Protein AF-0000000078821828 (afdb_homodimer)

Solvent-accessible surface area (backbone atoms only — not comparable to full-atom values): 16922 Å² total; per-residue (Å²): 130,84,61,72,34,58,31,22,66,29,69,67,46,59,60,96,81,37,44,43,31,75,66,37,46,23,37,18,51,12,20,38,46,47,17,34,51,23,43,51,46,22,72,73,65,69,41,71,65,28,35,54,49,20,51,54,24,35,52,51,13,45,56,38,38,52,56,21,45,55,41,40,50,46,31,40,72,60,30,66,68,41,60,71,33,67,62,51,51,48,32,51,53,47,48,51,48,36,51,48,36,44,50,51,40,49,56,53,30,72,77,33,59,78,55,36,79,64,62,37,42,49,39,32,50,51,32,45,54,47,46,54,53,29,50,51,45,48,46,43,39,35,29,52,60,20,48,42,16,29,47,37,26,11,47,56,89,64,64,77,64,74,82,59,67,74,78,56,91,110,130,8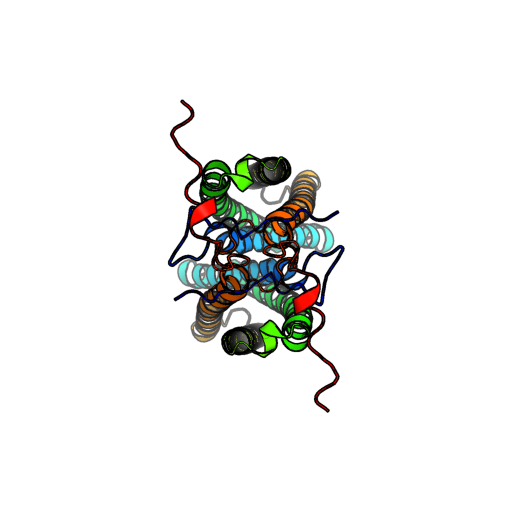3,60,72,35,58,31,22,65,28,67,69,44,58,59,95,79,38,46,45,32,75,67,36,46,24,39,18,51,13,20,38,45,46,17,34,52,24,42,51,45,22,72,74,66,70,41,70,66,27,35,54,50,19,50,52,24,33,51,52,14,44,55,37,37,52,56,21,45,55,42,41,50,47,31,40,72,59,30,67,68,42,61,70,33,67,64,50,52,49,31,51,52,46,48,51,48,35,50,48,40,44,49,51,43,49,56,53,30,73,76,35,59,76,54,35,80,64,61,37,43,48,38,32,50,52,33,45,53,48,48,52,54,29,50,49,44,50,47,43,39,35,30,51,62,21,48,44,16,30,47,37,27,11,48,56,89,63,66,77,65,75,81,57,67,75,79,55,92,109

Foldseek 3Di:
DFDDDLFAQFFQDDDVSAQVLVVLLVQLLVLLVLLLVLLVCCVVVVDLVSLVSSLVSLVRSLVSLVVSLVSLVSGCVVGPLNVVDVLSVVLNVLSVVLSVLSVVLNVVCVVPSSPCPPNSSVSSVSSNVSSVVSVVSVCCCCPRVNRNHDRPGSDDPPPPPVVCPDPPPD/DFDDDLFAQFFQDDDVSAQVLVVLLVQLLVLLVLLLVLLVCCVVVVDLVSLVSSLVSLVRSLVSLVVSLVSLVSGCVVGPLNVVDVLSVVLNVLSVVLSVLSVVLNVVCVVPSSPCPPNSSVSSVSSNVSSVVSVVSVCCCCVRVNRNHDRPGNDDPPPPPPVCPDPPPD

InterPro domains:
  IPR016923 Uncharacterised conserved protein UCP029509, membrane [PIRSF029509] (12-151)
  IPR019251 Domain of unknown function DUF2231, transmembrane [PF09990] (17-150)

Sequence (340 aa):
MDPVYPAGSGTKAAIRRHPIHPMLVSLPIGLLMGALLSDIAFAVLEDTFWAEAAFWLLAAGLASGLLAALTGVIELLGVQRARRLPMAWLHGIINLAVLGLASANVLLRMDDMLGILPLGLGLSMATGALLGVSGWLGGELTFRHGIGVSERIGGVDAPEAQQRAPAQQRMDPVYPAGSGTKAAIRRHPIHPMLVSLPIGLLMGALLSDIAFAVLEDTFWAEAAFWLLAAGLASGLLAALTGVIELLGVQRARRLPMAWLHGIINLAVLGLASANVLLRMDDMLGILPLGLGLSMATGALLGVSGWLGGELTFRHGIGVSERIGGVDAPEAQQRAPAQQR

pLDDT: mean 91.24, std 17.17, range [24.89, 98.94]

Organism: Methylobacillus flagellatus (strain ATCC 51484 / DSM 6875 / VKM B-1610 / KT) (NCBI:txid265072)

Nearest PDB structures (foldseek):
  8tn6-assembly1_C  TM=6.915E-01  e=7.361E-01  synthetic construct
  6s37-assembly1_A  TM=6.579E-01  e=3.229E+00  Pseudomonas putida KT2440
  8tn1-assembly1_B  TM=3.953E-01  e=6.349E-01  synthetic construct
  6s18-assembly1_B  TM=6.576E-01  e=5.033E+00  Pseudomonas putida KT2440
  8bsa-assembly2_B  TM=6.038E-01  e=9.552E+00  Vibrio cholerae O1 biovar El Tor str. N16961

Structure (mmCIF, N/CA/C/O backbone):
data_AF-0000000078821828-model_v1
#
loop_
_entity.id
_entity.type
_entity.pdbx_description
1 polymer 'DUF2231 domain-containing protein'
#
loop_
_atom_site.group_PDB
_atom_site.id
_atom_site.type_symbol
_atom_site.label_atom_id
_atom_site.label_alt_id
_atom_site.label_comp_id
_atom_site.label_asym_id
_atom_site.label_entity_id
_atom_site.label_seq_id
_atom_site.pdbx_PDB_ins_code
_atom_site.Cartn_x
_atom_site.Cartn_y
_atom_site.Cartn_z
_atom_site.occupancy
_atom_site.B_iso_or_equiv
_atom_site.auth_seq_id
_atom_site.auth_comp_id
_atom_site.auth_asym_id
_atom_site.auth_atom_id
_atom_site.pdbx_PDB_model_num
ATOM 1 N N . MET A 1 1 ? 12.148 15.055 20.672 1 57.22 1 MET A N 1
ATOM 2 C CA . MET A 1 1 ? 10.953 15.875 20.516 1 57.22 1 MET A CA 1
ATOM 3 C C . MET A 1 1 ? 10.5 15.922 19.062 1 57.22 1 MET A C 1
ATOM 5 O O . MET A 1 1 ? 11.328 15.836 18.156 1 57.22 1 MET A O 1
ATOM 9 N N . ASP A 1 2 ? 9.188 15.734 18.797 1 66.25 2 ASP A N 1
ATOM 10 C CA . ASP A 1 2 ? 8.695 15.82 17.438 1 66.25 2 ASP A CA 1
ATOM 11 C C . ASP A 1 2 ? 8.938 17.219 16.844 1 66.25 2 ASP A C 1
ATOM 13 O O . ASP A 1 2 ? 8.844 18.219 17.562 1 66.25 2 ASP A O 1
ATOM 17 N N . PRO A 1 3 ? 9.375 17.234 15.594 1 78.31 3 PRO A N 1
ATOM 18 C CA . PRO A 1 3 ? 9.539 18.531 14.961 1 78.31 3 PRO A CA 1
ATOM 19 C C . PRO A 1 3 ? 8.211 19.281 14.812 1 78.31 3 PRO A C 1
ATOM 21 O O . PRO A 1 3 ? 7.152 18.672 14.758 1 78.31 3 PRO A O 1
ATOM 24 N N . VAL A 1 4 ? 8.312 20.594 14.836 1 82.56 4 VAL A N 1
ATOM 25 C CA . VAL A 1 4 ? 7.148 21.453 14.648 1 82.56 4 VAL A CA 1
ATOM 26 C C . VAL A 1 4 ? 7.238 22.156 13.297 1 82.56 4 VAL A C 1
ATOM 28 O O . VAL A 1 4 ? 8.266 22.75 12.969 1 82.56 4 VAL A O 1
ATOM 31 N N . TYR A 1 5 ? 6.191 21.938 12.539 1 89 5 TYR A N 1
ATOM 32 C CA . TYR A 1 5 ? 6.082 22.656 11.273 1 89 5 TYR A CA 1
ATOM 33 C C . TYR A 1 5 ? 4.82 23.5 11.234 1 89 5 TYR A C 1
ATOM 35 O O . TYR A 1 5 ? 3.773 23.094 11.75 1 89 5 TYR A O 1
ATOM 43 N N . PRO A 1 6 ? 4.887 24.688 10.695 1 87.44 6 PRO A N 1
ATOM 44 C CA . PRO A 1 6 ? 3.717 25.562 10.664 1 87.44 6 PRO A CA 1
ATOM 45 C C . PRO A 1 6 ? 2.594 25.016 9.789 1 87.44 6 PRO A C 1
ATOM 47 O O . PRO A 1 6 ? 1.427 25.375 9.977 1 87.44 6 PRO A O 1
ATOM 50 N N . ALA A 1 7 ? 3.008 24.234 8.82 1 92.19 7 ALA A N 1
ATOM 51 C CA . ALA A 1 7 ? 2.018 23.688 7.898 1 92.19 7 ALA A CA 1
ATOM 52 C C . ALA A 1 7 ? 2.553 22.453 7.188 1 92.19 7 ALA A C 1
ATOM 54 O O . ALA A 1 7 ? 3.73 22.109 7.32 1 92.19 7 ALA A O 1
ATOM 55 N N . GLY A 1 8 ? 1.689 21.766 6.527 1 94.06 8 GLY A N 1
ATOM 56 C CA . GLY A 1 8 ? 2.15 20.719 5.629 1 94.06 8 GLY A CA 1
ATOM 57 C C . GLY A 1 8 ? 3.059 21.234 4.527 1 94.06 8 GLY A C 1
ATOM 58 O O . GLY A 1 8 ? 3.123 22.438 4.281 1 94.06 8 GLY A O 1
ATOM 59 N N . SER A 1 9 ? 3.709 20.312 3.902 1 95.5 9 SER A N 1
ATOM 60 C CA . SER A 1 9 ? 4.73 20.719 2.945 1 95.5 9 SER A CA 1
ATOM 61 C C . SER A 1 9 ? 4.145 20.891 1.548 1 95.5 9 SER A C 1
ATOM 63 O O . SER A 1 9 ? 4.785 21.453 0.664 1 95.5 9 SER A O 1
ATOM 65 N N . GLY A 1 10 ? 2.975 20.344 1.39 1 95.56 10 GLY A N 1
ATOM 66 C CA . GLY A 1 10 ? 2.48 20.234 0.026 1 95.56 10 GLY A CA 1
ATOM 67 C C . GLY A 1 10 ? 3.17 19.141 -0.768 1 95.56 10 GLY A C 1
ATOM 68 O O . GLY A 1 10 ? 3.844 18.281 -0.196 1 95.56 10 GLY A O 1
ATOM 69 N N . THR A 1 11 ? 2.898 19.047 -2.1 1 96.88 11 THR A N 1
ATOM 70 C CA . THR A 1 11 ? 3.406 18.016 -2.99 1 96.88 11 THR A CA 1
ATOM 71 C C . THR A 1 11 ? 3.811 18.609 -4.336 1 96.88 11 THR A C 1
ATOM 73 O O . THR A 1 11 ? 3.365 19.703 -4.699 1 96.88 11 THR A O 1
ATOM 76 N N . LYS A 1 12 ? 4.684 17.938 -5.066 1 97.25 12 LYS A N 1
ATOM 77 C CA . LYS A 1 12 ? 5.156 18.422 -6.363 1 97.25 12 LYS A CA 1
ATOM 78 C C . LYS A 1 12 ? 4.656 17.531 -7.496 1 97.25 12 LYS A C 1
ATOM 80 O O . LYS A 1 12 ? 4.711 17.922 -8.664 1 97.25 12 LYS A O 1
ATOM 85 N N . ALA A 1 13 ? 4.242 16.375 -7.195 1 97.19 13 ALA A N 1
ATOM 86 C CA . ALA A 1 13 ? 3.596 15.477 -8.141 1 97.19 13 ALA A CA 1
ATOM 87 C C . ALA A 1 13 ? 2.211 15.062 -7.645 1 97.19 13 ALA A C 1
ATOM 89 O O . ALA A 1 13 ? 2.092 14.25 -6.719 1 97.19 13 ALA A O 1
ATOM 90 N N . ALA A 1 14 ? 1.167 15.641 -8.297 1 96.12 14 ALA A N 1
ATOM 91 C CA . ALA A 1 14 ? -0.179 15.422 -7.773 1 96.12 14 ALA A CA 1
ATOM 92 C C . ALA A 1 14 ? -1.199 15.328 -8.906 1 96.12 14 ALA A C 1
ATOM 94 O O . ALA A 1 14 ? -0.963 15.82 -10.008 1 96.12 14 ALA A O 1
ATOM 95 N N . ILE A 1 15 ? -2.209 14.57 -8.641 1 94.69 15 ILE A N 1
ATOM 96 C CA . ILE A 1 15 ? -3.445 14.617 -9.414 1 94.69 15 ILE A CA 1
ATOM 97 C C . ILE A 1 15 ? -4.559 15.234 -8.578 1 94.69 15 ILE A C 1
ATOM 99 O O . ILE A 1 15 ? -4.938 14.688 -7.539 1 94.69 15 ILE A O 1
ATOM 103 N N . ARG A 1 16 ? -5.078 16.328 -8.93 1 90.94 16 ARG A N 1
ATOM 104 C CA . ARG A 1 16 ? -6.109 17.047 -8.195 1 90.94 16 ARG A CA 1
ATOM 105 C C . ARG A 1 16 ? -5.723 17.203 -6.727 1 90.94 16 ARG A C 1
ATOM 107 O O . ARG A 1 16 ? -6.508 16.891 -5.832 1 90.94 16 ARG A O 1
ATOM 114 N N . ARG A 1 17 ? -4.484 17.484 -6.504 1 87.31 17 ARG A N 1
ATOM 115 C CA . ARG A 1 17 ? -3.924 17.859 -5.207 1 87.31 17 ARG A CA 1
ATOM 116 C C . ARG A 1 17 ? -3.625 16.625 -4.367 1 87.31 17 ARG A C 1
ATOM 118 O O . ARG A 1 17 ? -3.229 16.734 -3.205 1 87.31 17 ARG A O 1
ATOM 125 N N . HIS A 1 18 ? -3.828 15.492 -5.004 1 92.56 18 HIS A N 1
ATOM 126 C CA . HIS A 1 18 ? -3.453 14.25 -4.336 1 92.56 18 HIS A CA 1
ATOM 127 C C . HIS A 1 18 ? -2.029 13.844 -4.695 1 92.56 18 HIS A C 1
ATOM 129 O O . HIS A 1 18 ? -1.716 13.641 -5.871 1 92.56 18 HIS A O 1
ATOM 135 N N . PRO A 1 19 ? -1.21 13.75 -3.674 1 96.56 19 PRO A N 1
ATOM 136 C CA . PRO A 1 19 ? 0.14 13.289 -4 1 96.56 19 PRO A CA 1
ATOM 137 C C . PRO A 1 19 ? 0.148 11.906 -4.648 1 96.56 19 PRO A C 1
ATOM 139 O O . PRO A 1 19 ? -0.482 10.977 -4.137 1 96.56 19 PRO A O 1
ATOM 142 N N . ILE A 1 20 ? 0.882 11.742 -5.691 1 97.69 20 ILE A N 1
ATOM 143 C CA . ILE A 1 20 ? 0.851 10.531 -6.504 1 97.69 20 ILE A CA 1
ATOM 144 C C . ILE A 1 20 ? 1.712 9.453 -5.852 1 97.69 20 ILE A C 1
ATOM 146 O O . ILE A 1 20 ? 1.359 8.273 -5.875 1 97.69 20 ILE A O 1
ATOM 150 N N . HIS A 1 21 ? 2.826 9.898 -5.258 1 98.19 21 HIS A N 1
ATOM 151 C CA . HIS A 1 21 ? 3.799 8.945 -4.73 1 98.19 21 HIS A CA 1
ATOM 152 C C . HIS A 1 21 ? 3.166 8.039 -3.682 1 98.19 21 HIS A C 1
ATOM 154 O O . HIS A 1 21 ? 3.209 6.812 -3.811 1 98.19 21 HIS A O 1
ATOM 160 N N . PRO A 1 22 ? 2.447 8.555 -2.709 1 96.06 22 PRO A N 1
ATOM 161 C CA . PRO A 1 22 ? 1.834 7.664 -1.724 1 96.06 22 PRO A CA 1
ATOM 162 C C . PRO A 1 22 ? 0.755 6.77 -2.328 1 96.06 22 PRO A C 1
ATOM 164 O O . PRO A 1 22 ? 0.53 5.656 -1.845 1 96.06 22 PRO A O 1
ATOM 167 N N . MET A 1 23 ? 0.186 7.184 -3.355 1 95.06 23 MET A N 1
ATOM 168 C CA . MET A 1 23 ? -0.828 6.375 -4.023 1 95.06 23 MET A CA 1
ATOM 169 C C . MET A 1 23 ? -0.2 5.152 -4.684 1 95.06 23 MET A C 1
ATOM 171 O O . MET A 1 23 ? -0.795 4.074 -4.695 1 95.06 23 MET A O 1
ATOM 175 N N . LEU A 1 24 ? 0.942 5.324 -5.18 1 97.94 24 LEU A N 1
ATOM 176 C CA . LEU A 1 24 ? 1.562 4.293 -6.004 1 97.94 24 LEU A CA 1
ATOM 177 C C . LEU A 1 24 ? 2.324 3.291 -5.141 1 97.94 24 LEU A C 1
ATOM 179 O O . LEU A 1 24 ? 2.514 2.139 -5.539 1 97.94 24 LEU A O 1
ATOM 183 N N . VAL A 1 25 ? 2.77 3.67 -3.959 1 98.19 25 VAL A N 1
ATOM 184 C CA . VAL A 1 25 ? 3.742 2.869 -3.223 1 98.19 25 VAL A CA 1
ATOM 185 C C . VAL A 1 25 ? 3.061 1.633 -2.641 1 98.19 25 VAL A C 1
ATOM 187 O O . VAL A 1 25 ? 3.73 0.667 -2.266 1 98.19 25 VAL A O 1
ATOM 190 N N . SER A 1 26 ? 1.753 1.616 -2.551 1 98.25 26 SER A N 1
ATOM 191 C CA . SE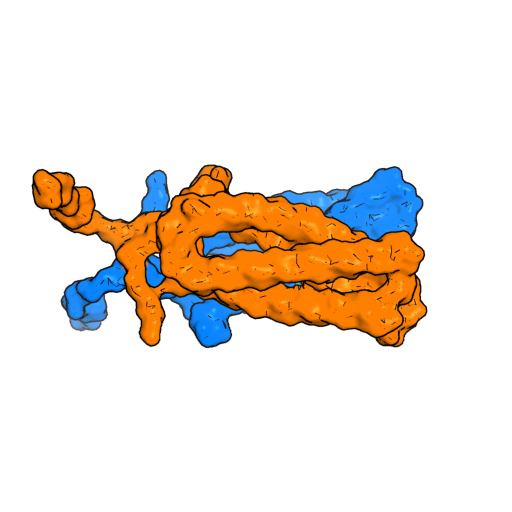R A 1 26 ? 1.04 0.466 -2.004 1 98.25 26 SER A CA 1
ATOM 192 C C . SER A 1 26 ? 1.205 -0.761 -2.895 1 98.25 26 SER A C 1
ATOM 194 O O . SER A 1 26 ? 1.259 -1.89 -2.402 1 98.25 26 SER A O 1
ATOM 196 N N . LEU A 1 27 ? 1.357 -0.541 -4.16 1 98.62 27 LEU A N 1
ATOM 197 C CA . LEU A 1 27 ? 1.435 -1.647 -5.109 1 98.62 27 LEU A CA 1
ATOM 198 C C . LEU A 1 27 ? 2.721 -2.441 -4.914 1 98.62 27 LEU A C 1
ATOM 200 O O . LEU A 1 27 ? 2.68 -3.625 -4.57 1 98.62 27 LEU A O 1
ATOM 204 N N . PRO A 1 28 ? 3.848 -1.79 -5.012 1 98.88 28 PRO A N 1
ATOM 205 C CA . PRO A 1 28 ? 5.066 -2.586 -4.836 1 98.88 28 PRO A CA 1
ATOM 206 C C . PRO A 1 28 ? 5.199 -3.154 -3.426 1 98.88 28 PRO A C 1
ATOM 208 O O . PRO A 1 28 ? 5.773 -4.23 -3.242 1 98.88 28 PRO A O 1
ATOM 211 N N . ILE A 1 29 ? 4.711 -2.484 -2.455 1 98.81 29 ILE A N 1
ATOM 212 C CA . ILE A 1 29 ? 4.812 -2.998 -1.093 1 98.81 29 ILE A CA 1
ATOM 213 C C . ILE A 1 29 ? 4.043 -4.312 -0.979 1 98.81 29 ILE A C 1
ATOM 215 O O . ILE A 1 29 ? 4.598 -5.324 -0.541 1 98.81 29 ILE A O 1
ATOM 219 N N . GLY A 1 30 ? 2.812 -4.309 -1.383 1 98.81 30 GLY A N 1
ATOM 220 C CA . GLY A 1 30 ? 2.016 -5.523 -1.308 1 98.81 30 GLY A CA 1
ATOM 221 C C . GLY A 1 30 ? 2.561 -6.648 -2.168 1 98.81 30 GLY A C 1
ATOM 222 O O . GLY A 1 30 ? 2.592 -7.805 -1.742 1 98.81 30 GLY A O 1
ATOM 223 N N . LEU A 1 31 ? 2.998 -6.332 -3.312 1 98.94 31 LEU A N 1
ATOM 224 C CA . LEU A 1 31 ? 3.424 -7.344 -4.273 1 98.94 31 LEU A CA 1
ATOM 225 C C . LEU A 1 31 ? 4.758 -7.957 -3.865 1 98.94 31 LEU A C 1
ATOM 227 O O . LEU A 1 31 ? 4.93 -9.18 -3.926 1 98.94 31 LEU A O 1
ATOM 231 N N . LEU A 1 32 ? 5.656 -7.129 -3.42 1 98.94 32 LEU A N 1
ATOM 232 C CA . LEU A 1 32 ? 6.961 -7.648 -3.025 1 98.94 32 LEU A CA 1
ATOM 233 C C . LEU A 1 32 ? 6.859 -8.43 -1.718 1 98.94 32 LEU A C 1
ATOM 235 O O . LEU A 1 32 ? 7.578 -9.414 -1.52 1 98.94 32 LEU A O 1
ATOM 239 N N . MET A 1 33 ? 5.996 -7.988 -0.858 1 98.88 33 MET A N 1
ATOM 240 C CA . MET A 1 33 ? 5.738 -8.797 0.33 1 98.88 33 MET A CA 1
ATOM 241 C C . MET A 1 33 ? 5.102 -10.125 -0.045 1 98.88 33 MET A C 1
ATOM 243 O O . MET A 1 33 ? 5.402 -11.156 0.559 1 98.88 33 MET A O 1
ATOM 247 N N . GLY A 1 34 ? 4.23 -10.094 -0.991 1 98.88 34 GLY A N 1
ATOM 248 C CA . GLY A 1 34 ? 3.678 -11.336 -1.518 1 98.88 34 GLY A CA 1
ATOM 249 C C . GLY A 1 34 ? 4.734 -12.273 -2.07 1 98.88 34 GLY A C 1
ATOM 250 O O . GLY A 1 34 ? 4.633 -13.492 -1.914 1 98.88 34 GLY A O 1
ATOM 251 N N . ALA A 1 35 ? 5.672 -11.688 -2.715 1 98.88 35 ALA A N 1
ATOM 252 C CA . ALA A 1 35 ? 6.766 -12.508 -3.242 1 98.88 35 ALA A CA 1
ATOM 253 C C . ALA A 1 35 ? 7.516 -13.211 -2.115 1 98.88 35 ALA A C 1
ATOM 255 O O . ALA A 1 35 ? 7.844 -14.391 -2.221 1 98.88 35 ALA A O 1
ATOM 256 N N . LEU A 1 36 ? 7.816 -12.477 -1.094 1 98.88 36 LEU A N 1
ATOM 257 C CA . LEU A 1 36 ? 8.484 -13.07 0.058 1 98.88 36 LEU A CA 1
ATOM 258 C C . LEU A 1 36 ? 7.66 -14.219 0.633 1 98.88 36 LEU A C 1
ATOM 260 O O . LEU A 1 36 ? 8.188 -15.305 0.897 1 98.88 36 LEU A O 1
ATOM 264 N N . LEU A 1 37 ? 6.395 -14.016 0.781 1 98.81 37 LEU A N 1
ATOM 265 C CA . LEU A 1 37 ? 5.52 -15.047 1.319 1 98.81 37 LEU A CA 1
ATOM 266 C C . LEU A 1 37 ? 5.469 -16.25 0.386 1 98.81 37 LEU A C 1
ATOM 268 O O . LEU A 1 37 ? 5.418 -17.406 0.844 1 98.81 37 LEU A O 1
ATOM 272 N N . SER A 1 38 ? 5.477 -16.016 -0.851 1 98.81 38 SER A N 1
ATOM 273 C CA . SER A 1 38 ? 5.492 -17.094 -1.83 1 98.81 38 SER A CA 1
ATOM 274 C C . SER A 1 38 ? 6.785 -17.906 -1.743 1 98.81 38 SER A C 1
ATOM 276 O O . SER A 1 38 ? 6.766 -19.125 -1.869 1 98.81 38 SER A O 1
ATOM 278 N N . ASP A 1 39 ? 7.844 -17.203 -1.58 1 98.81 39 ASP A N 1
ATOM 279 C CA . ASP A 1 39 ? 9.117 -17.906 -1.413 1 98.81 39 ASP A CA 1
ATOM 280 C C . ASP A 1 39 ? 9.086 -18.797 -0.174 1 98.81 39 ASP A C 1
ATOM 282 O O . ASP A 1 39 ? 9.602 -19.922 -0.201 1 98.81 39 ASP A O 1
ATOM 286 N N . ILE A 1 40 ? 8.578 -18.312 0.859 1 98.75 40 ILE A N 1
ATOM 287 C CA . ILE A 1 40 ? 8.461 -19.094 2.084 1 98.75 40 ILE A CA 1
ATOM 288 C C . ILE A 1 40 ? 7.566 -20.297 1.834 1 98.75 40 ILE A C 1
ATOM 290 O O . ILE A 1 40 ? 7.891 -21.422 2.252 1 98.75 40 ILE A O 1
ATOM 294 N N . ALA A 1 41 ? 6.473 -20.078 1.168 1 98.69 41 ALA A N 1
ATOM 295 C CA . ALA A 1 41 ? 5.578 -21.188 0.822 1 98.69 41 ALA A CA 1
ATOM 296 C C . ALA A 1 41 ? 6.305 -22.234 -0.007 1 98.69 41 ALA A C 1
ATOM 298 O O . ALA A 1 41 ? 6.129 -23.438 0.212 1 98.69 41 ALA A O 1
ATOM 299 N N . PHE A 1 42 ? 7.047 -21.75 -0.954 1 98.44 42 PHE A N 1
ATOM 300 C CA . PHE A 1 42 ? 7.832 -22.688 -1.744 1 98.44 42 PHE A CA 1
ATOM 301 C C . PHE A 1 42 ? 8.766 -23.5 -0.852 1 98.44 42 PHE A C 1
ATOM 303 O O . PHE A 1 42 ? 8.859 -24.719 -0.988 1 98.44 42 PHE A O 1
ATOM 310 N N . ALA A 1 43 ? 9.438 -22.859 0.04 1 97.94 43 ALA A N 1
ATOM 311 C CA . ALA A 1 43 ? 10.422 -23.5 0.914 1 97.94 43 ALA A CA 1
ATOM 312 C C . ALA A 1 43 ? 9.75 -24.547 1.815 1 97.94 43 ALA A C 1
ATOM 314 O O . ALA A 1 43 ? 10.344 -25.578 2.121 1 97.94 43 ALA A O 1
ATOM 315 N N . VAL A 1 44 ? 8.57 -24.266 2.221 1 98.06 44 VAL A N 1
ATOM 316 C CA . VAL A 1 44 ? 7.895 -25.109 3.193 1 98.06 44 VAL A CA 1
ATOM 317 C C . VAL A 1 44 ? 7.113 -26.203 2.469 1 98.06 44 VAL A C 1
ATOM 319 O O . VAL A 1 44 ? 7.148 -27.375 2.873 1 98.06 44 VAL A O 1
ATOM 322 N N . LEU A 1 45 ? 6.473 -25.891 1.346 1 97.69 45 LEU A N 1
ATOM 323 C CA . LEU A 1 45 ? 5.535 -26.797 0.697 1 97.69 45 LEU A CA 1
ATOM 324 C C . LEU A 1 45 ? 6.188 -27.5 -0.488 1 97.69 45 LEU A C 1
ATOM 326 O O . LEU A 1 45 ? 5.66 -28.484 -0.996 1 97.69 45 LEU A O 1
ATOM 330 N N . GLU A 1 46 ? 7.227 -26.984 -0.971 1 96.31 46 GLU A N 1
ATOM 331 C CA . GLU A 1 46 ? 7.969 -27.547 -2.096 1 96.31 46 GLU A CA 1
ATOM 332 C C . GLU A 1 46 ? 7.078 -27.703 -3.326 1 96.31 46 GLU A C 1
ATOM 334 O O . GLU A 1 46 ? 7.156 -28.703 -4.035 1 96.31 46 GLU A O 1
ATOM 339 N N . ASP A 1 47 ? 6.191 -26.812 -3.508 1 97.25 47 ASP A N 1
ATOM 340 C CA . ASP A 1 47 ? 5.301 -26.719 -4.66 1 97.25 47 ASP A CA 1
ATOM 341 C C . ASP A 1 47 ? 5.781 -25.641 -5.637 1 97.25 47 ASP A C 1
ATOM 343 O O . ASP A 1 47 ? 5.883 -24.469 -5.273 1 97.25 47 ASP A O 1
ATOM 347 N N . THR A 1 48 ? 6.02 -26.078 -6.93 1 97 48 THR A N 1
ATOM 348 C CA . THR A 1 48 ? 6.633 -25.203 -7.922 1 97 48 THR A CA 1
ATOM 349 C C . THR A 1 48 ? 5.691 -24.047 -8.281 1 97 48 THR A C 1
ATOM 351 O O . THR A 1 48 ? 6.121 -23.047 -8.852 1 97 48 THR A O 1
ATOM 354 N N . PHE A 1 49 ? 4.441 -24.156 -7.961 1 98 49 PHE A N 1
ATOM 355 C CA . PHE A 1 49 ? 3.496 -23.062 -8.148 1 98 49 PHE A CA 1
ATOM 356 C C . PHE A 1 49 ? 4.004 -21.797 -7.473 1 98 49 PHE A C 1
ATOM 358 O O . PHE A 1 49 ? 3.949 -20.703 -8.062 1 98 49 PHE A O 1
ATOM 365 N N . TRP A 1 50 ? 4.508 -22.016 -6.316 1 98.62 50 TRP A N 1
ATOM 366 C CA . TRP A 1 50 ? 4.891 -20.875 -5.508 1 98.62 50 TRP A CA 1
ATOM 367 C C . TRP A 1 50 ? 6.148 -20.203 -6.066 1 98.62 50 TRP A C 1
ATOM 369 O O . TRP A 1 50 ? 6.348 -19 -5.898 1 98.62 50 TRP A O 1
ATOM 379 N N . ALA A 1 51 ? 6.965 -20.953 -6.742 1 98.19 51 ALA A N 1
ATOM 380 C CA . ALA A 1 51 ? 8.125 -20.375 -7.41 1 98.19 51 ALA A CA 1
ATOM 381 C C . ALA A 1 51 ? 7.703 -19.453 -8.547 1 98.19 51 ALA A C 1
ATOM 383 O O . ALA A 1 51 ? 8.211 -18.328 -8.672 1 98.19 51 ALA A O 1
ATOM 384 N N . GLU A 1 52 ? 6.805 -19.922 -9.289 1 98.25 52 GLU A N 1
ATOM 385 C CA . GLU A 1 52 ? 6.312 -19.109 -10.391 1 98.25 52 GLU A CA 1
ATOM 386 C C . GLU A 1 52 ? 5.555 -17.891 -9.883 1 98.25 52 GLU A C 1
ATOM 388 O O . GLU A 1 52 ? 5.715 -16.781 -10.414 1 98.25 52 GLU A O 1
ATOM 393 N N . ALA A 1 53 ? 4.746 -18.078 -8.859 1 98.69 53 ALA A N 1
ATOM 394 C CA . ALA A 1 53 ? 4.027 -16.969 -8.25 1 98.69 53 ALA A CA 1
ATOM 395 C C . ALA A 1 53 ? 4.996 -15.883 -7.777 1 98.69 53 ALA A C 1
ATOM 397 O O . ALA A 1 53 ? 4.789 -14.695 -8.047 1 98.69 53 ALA A O 1
ATOM 398 N N . ALA A 1 54 ? 6.043 -16.344 -7.164 1 98.81 54 ALA A N 1
ATOM 399 C CA . ALA A 1 54 ? 7.031 -15.398 -6.656 1 98.81 54 ALA A CA 1
ATOM 400 C C . ALA A 1 54 ? 7.68 -14.617 -7.793 1 98.81 54 ALA A C 1
ATOM 402 O O . ALA A 1 54 ? 7.914 -13.414 -7.676 1 98.81 54 ALA A O 1
ATOM 403 N N . PHE A 1 55 ? 7.949 -15.289 -8.875 1 98.62 55 PHE A N 1
ATOM 404 C CA . PHE A 1 55 ? 8.586 -14.641 -10.016 1 98.62 55 PHE A CA 1
ATOM 405 C C . PHE A 1 55 ? 7.727 -13.484 -10.531 1 98.62 55 PHE A C 1
ATOM 407 O O . PHE A 1 55 ? 8.211 -12.367 -10.695 1 98.62 55 PHE A O 1
ATOM 414 N N . TRP A 1 56 ? 6.469 -13.711 -10.703 1 98.75 56 TRP A N 1
ATOM 415 C CA . TRP A 1 56 ? 5.586 -12.703 -11.273 1 98.75 56 TRP A CA 1
ATOM 416 C C . TRP A 1 56 ? 5.301 -11.594 -10.258 1 98.75 56 TRP A C 1
ATOM 418 O O . TRP A 1 56 ? 5.137 -10.43 -10.633 1 98.75 56 TRP A O 1
ATOM 428 N N . LEU A 1 57 ? 5.227 -11.945 -8.992 1 98.94 57 LEU A N 1
ATOM 429 C CA . LEU A 1 57 ? 5.07 -10.938 -7.953 1 98.94 57 LEU A CA 1
ATOM 430 C C . LEU A 1 57 ? 6.289 -10.023 -7.891 1 98.94 57 LEU A C 1
ATOM 432 O O . LEU A 1 57 ? 6.152 -8.805 -7.734 1 98.94 57 LEU A O 1
ATOM 436 N N . LEU A 1 58 ? 7.445 -10.625 -8.031 1 98.88 58 LEU A N 1
ATOM 437 C CA . LEU A 1 58 ? 8.672 -9.836 -8.078 1 98.88 58 LEU A CA 1
ATOM 438 C C . LEU A 1 58 ? 8.664 -8.906 -9.289 1 98.88 58 LEU A C 1
ATOM 440 O O . LEU A 1 58 ? 8.977 -7.715 -9.164 1 98.88 58 LEU A O 1
ATOM 444 N N . ALA A 1 59 ? 8.336 -9.445 -10.406 1 98.81 59 ALA A N 1
ATOM 445 C CA . ALA A 1 59 ? 8.328 -8.648 -11.633 1 98.81 59 ALA A CA 1
ATOM 446 C C . ALA A 1 59 ? 7.336 -7.496 -11.539 1 98.81 59 ALA A C 1
ATOM 448 O O . ALA A 1 59 ? 7.664 -6.355 -11.867 1 98.81 59 ALA A O 1
ATOM 449 N N . ALA A 1 60 ? 6.152 -7.758 -11.078 1 98.88 60 ALA A N 1
ATOM 450 C CA . ALA A 1 60 ? 5.129 -6.727 -10.938 1 98.88 60 ALA A CA 1
ATOM 451 C C . ALA A 1 60 ? 5.508 -5.723 -9.852 1 98.88 60 ALA A C 1
ATOM 453 O O . ALA A 1 60 ? 5.254 -4.523 -9.992 1 98.88 60 ALA A O 1
ATOM 454 N N . GLY A 1 61 ? 6.051 -6.254 -8.75 1 98.94 61 GLY A N 1
ATOM 455 C CA . GLY A 1 61 ? 6.551 -5.375 -7.703 1 98.94 61 GLY A CA 1
ATOM 456 C C . GLY A 1 61 ? 7.648 -4.445 -8.18 1 98.94 61 GLY A C 1
ATOM 457 O O . GLY A 1 61 ? 7.66 -3.26 -7.84 1 98.94 61 GLY A O 1
ATOM 458 N N . LEU A 1 62 ? 8.531 -4.969 -8.961 1 98.94 62 LEU A N 1
ATOM 459 C CA . LEU A 1 62 ? 9.609 -4.164 -9.523 1 98.94 62 LEU A CA 1
ATOM 460 C C . LEU A 1 62 ? 9.055 -3.104 -10.469 1 98.94 62 LEU A C 1
ATOM 462 O O . LEU A 1 62 ? 9.43 -1.932 -10.383 1 98.94 62 LEU A O 1
ATOM 466 N N . ALA A 1 63 ? 8.172 -3.475 -11.344 1 98.88 63 ALA A N 1
ATOM 467 C CA . ALA A 1 63 ? 7.582 -2.533 -12.289 1 98.88 63 ALA A CA 1
ATOM 468 C C . ALA A 1 63 ? 6.848 -1.407 -11.57 1 98.88 63 ALA A C 1
ATOM 470 O O . ALA A 1 63 ? 7.059 -0.229 -11.867 1 98.88 63 ALA A O 1
ATOM 471 N N . SER A 1 64 ? 6.02 -1.718 -10.641 1 98.88 64 SER A N 1
ATOM 472 C CA . SER A 1 64 ? 5.27 -0.708 -9.906 1 98.88 64 SER A CA 1
ATOM 473 C C . SER A 1 64 ? 6.184 0.107 -8.992 1 98.88 64 SER A C 1
ATOM 475 O O . SER A 1 64 ? 5.945 1.294 -8.766 1 98.88 64 SER A O 1
ATOM 477 N N . GLY A 1 65 ? 7.203 -0.544 -8.469 1 98.88 65 GLY A N 1
ATOM 478 C CA . GLY A 1 65 ? 8.195 0.171 -7.68 1 98.88 65 GLY A CA 1
ATOM 479 C C . GLY A 1 65 ? 8.945 1.225 -8.469 1 98.88 65 GLY A C 1
ATOM 480 O O . GLY A 1 65 ? 9.234 2.307 -7.957 1 98.88 65 GLY A O 1
ATOM 481 N N . LEU A 1 66 ? 9.273 0.903 -9.672 1 98.94 66 LEU A N 1
ATOM 482 C CA . LEU A 1 66 ? 9.938 1.866 -10.547 1 98.94 66 LEU A CA 1
ATOM 483 C C . LEU A 1 66 ? 9.047 3.072 -10.805 1 98.94 66 LEU A C 1
ATOM 485 O O . LEU A 1 66 ? 9.523 4.211 -10.828 1 98.94 66 LEU A O 1
ATOM 489 N N . LEU A 1 67 ? 7.77 2.826 -11 1 98.75 67 LEU A N 1
ATOM 490 C CA . LEU A 1 67 ? 6.824 3.926 -11.172 1 98.75 67 LEU A CA 1
ATOM 491 C C . LEU A 1 67 ? 6.75 4.781 -9.914 1 98.75 67 LEU A C 1
ATOM 493 O O . LEU A 1 67 ? 6.734 6.012 -9.992 1 98.75 67 LEU A O 1
ATOM 497 N N . ALA A 1 68 ? 6.691 4.152 -8.758 1 98.69 68 ALA A N 1
ATOM 498 C CA . ALA A 1 68 ? 6.684 4.879 -7.492 1 98.69 68 ALA A CA 1
ATOM 499 C C . ALA A 1 68 ? 7.973 5.676 -7.312 1 98.69 68 ALA A C 1
ATOM 501 O O . ALA A 1 68 ? 7.945 6.805 -6.812 1 98.69 68 ALA A O 1
ATOM 502 N N . ALA A 1 69 ? 9.07 5.098 -7.758 1 98.81 69 ALA A N 1
ATOM 503 C CA . ALA A 1 69 ? 10.375 5.754 -7.625 1 98.81 69 ALA A CA 1
ATOM 504 C C . ALA A 1 69 ? 10.414 7.047 -8.438 1 98.81 69 ALA A C 1
ATOM 506 O O . ALA A 1 69 ? 10.977 8.055 -7.988 1 98.81 69 ALA A O 1
ATOM 507 N N . LEU A 1 70 ? 9.875 7.031 -9.609 1 98.69 70 LEU A N 1
ATOM 508 C CA . LEU A 1 70 ? 9.852 8.227 -10.445 1 98.69 70 LEU A CA 1
ATOM 509 C C . LEU A 1 70 ? 9.148 9.375 -9.734 1 98.69 70 LEU A C 1
ATOM 511 O O . LEU A 1 70 ? 9.688 10.484 -9.656 1 98.69 70 LEU A O 1
ATOM 515 N N . THR A 1 71 ? 7.996 9.102 -9.203 1 98.56 71 THR A N 1
ATOM 516 C CA . THR A 1 71 ? 7.254 10.148 -8.508 1 98.56 71 THR A CA 1
ATOM 517 C C . THR A 1 71 ? 7.918 10.492 -7.18 1 98.56 71 THR A C 1
ATOM 519 O O . THR A 1 71 ? 7.867 11.641 -6.73 1 98.56 71 THR A O 1
ATOM 522 N N . GLY A 1 72 ? 8.539 9.523 -6.551 1 98.62 72 GLY A N 1
ATOM 523 C CA . GLY A 1 72 ? 9.289 9.773 -5.328 1 98.62 72 GLY A CA 1
ATOM 524 C C . GLY A 1 72 ? 10.461 10.711 -5.531 1 98.62 72 GLY A C 1
ATOM 525 O O . GLY A 1 72 ? 10.727 11.578 -4.695 1 98.62 72 GLY A O 1
ATOM 526 N N . VAL A 1 73 ? 11.156 10.547 -6.633 1 98.75 73 VAL A N 1
ATOM 527 C CA . VAL A 1 73 ? 12.289 11.406 -6.957 1 98.75 73 VAL A CA 1
ATOM 528 C C . VAL A 1 73 ? 11.797 12.836 -7.199 1 98.75 73 VAL A C 1
ATOM 530 O O . VAL A 1 73 ? 12.43 13.797 -6.762 1 98.75 73 VAL A O 1
ATOM 533 N N . ILE A 1 74 ? 10.703 12.992 -7.867 1 98.62 74 ILE A N 1
ATOM 534 C CA . ILE A 1 74 ? 10.117 14.305 -8.094 1 98.62 74 ILE A CA 1
ATOM 535 C C . ILE A 1 74 ? 9.797 14.961 -6.75 1 98.62 74 ILE A C 1
ATOM 537 O O . ILE A 1 74 ? 10.094 16.141 -6.547 1 98.62 74 ILE A O 1
ATOM 541 N N . GLU A 1 75 ? 9.258 14.195 -5.863 1 98.56 75 GLU A N 1
ATOM 542 C CA . GLU A 1 75 ? 8.93 14.719 -4.543 1 98.56 75 GLU A CA 1
ATOM 543 C C . GLU A 1 75 ? 10.188 15.07 -3.756 1 98.56 75 GLU A C 1
ATOM 545 O O . GLU A 1 75 ? 10.266 16.141 -3.143 1 98.56 75 GLU A O 1
ATOM 550 N N . LEU A 1 76 ? 11.148 14.203 -3.76 1 98.62 76 LEU A N 1
ATOM 551 C CA . LEU A 1 76 ? 12.383 14.391 -3 1 98.62 76 LEU A CA 1
ATOM 552 C C . LEU A 1 76 ? 13.125 15.633 -3.469 1 98.62 76 LEU A C 1
ATOM 554 O O . LEU A 1 76 ? 13.594 16.422 -2.648 1 98.62 76 LEU A O 1
ATOM 558 N N . LEU A 1 77 ? 13.141 15.844 -4.723 1 98.38 77 LEU A N 1
ATOM 559 C CA . LEU A 1 77 ? 13.906 16.953 -5.273 1 98.38 77 LEU A CA 1
ATOM 560 C C . LEU A 1 77 ? 13.07 18.234 -5.32 1 98.38 77 LEU A C 1
ATOM 562 O O . LEU A 1 77 ? 13.609 19.344 -5.27 1 98.38 77 LEU A O 1
ATOM 566 N N . GLY A 1 78 ? 11.797 18.078 -5.418 1 98.06 78 GLY A N 1
ATOM 567 C CA . GLY A 1 78 ? 10.93 19.219 -5.629 1 98.06 78 GLY A CA 1
ATOM 568 C C . GLY A 1 78 ? 10.422 19.828 -4.336 1 98.06 78 GLY A C 1
ATOM 569 O O . GLY A 1 78 ? 10.125 21.031 -4.281 1 98.06 78 GLY A O 1
ATOM 570 N N . VAL A 1 79 ? 10.227 19 -3.354 1 97.81 79 VAL A N 1
ATOM 571 C CA . VAL A 1 79 ? 9.727 19.484 -2.068 1 97.81 79 VAL A CA 1
ATOM 572 C C . VAL A 1 79 ? 10.898 19.922 -1.193 1 97.81 79 VAL A C 1
ATOM 574 O O . VAL A 1 79 ? 11.742 19.109 -0.809 1 97.81 79 VAL A O 1
ATOM 577 N N . GLN A 1 80 ? 10.938 21.219 -0.84 1 97.69 80 GLN A N 1
ATOM 578 C CA . GLN A 1 80 ? 12.062 21.812 -0.123 1 97.69 80 GLN A CA 1
ATOM 579 C C . GLN A 1 80 ? 12.289 21.109 1.214 1 97.69 80 GLN A C 1
ATOM 581 O O . GLN A 1 80 ? 13.422 20.781 1.569 1 97.69 80 GLN A O 1
ATOM 586 N N . ARG A 1 81 ? 11.25 20.891 1.954 1 97.19 81 ARG A N 1
ATOM 587 C CA . ARG A 1 81 ? 11.375 20.234 3.252 1 97.19 81 ARG A CA 1
ATOM 588 C C . ARG A 1 81 ? 11.961 18.828 3.104 1 97.19 81 ARG A C 1
ATOM 590 O O . ARG A 1 81 ? 12.797 18.422 3.902 1 97.19 81 ARG A O 1
ATOM 597 N N . ALA A 1 82 ? 11.562 18.109 2.143 1 98.12 82 ALA A N 1
ATOM 598 C CA . ALA A 1 82 ? 12.094 16.766 1.905 1 98.12 82 ALA A CA 1
ATOM 599 C C . ALA A 1 82 ? 13.594 16.812 1.615 1 98.12 82 ALA A C 1
ATOM 601 O O . ALA A 1 82 ? 14.359 16 2.15 1 98.12 82 ALA A O 1
ATOM 602 N N . ARG A 1 83 ? 13.977 17.75 0.835 1 97.94 83 ARG A N 1
ATOM 603 C CA . ARG A 1 83 ? 15.383 17.875 0.473 1 97.94 83 ARG A CA 1
ATOM 604 C C . ARG A 1 83 ? 16.25 18.125 1.705 1 97.94 83 ARG A C 1
ATOM 606 O O . ARG A 1 83 ? 17.422 17.75 1.741 1 97.94 83 ARG A O 1
ATOM 613 N N . ARG A 1 84 ? 15.633 18.75 2.633 1 97.44 84 ARG A N 1
ATOM 614 C CA . ARG A 1 84 ? 16.391 19.188 3.793 1 97.44 84 ARG A CA 1
ATOM 615 C C . ARG A 1 84 ? 16.406 18.125 4.883 1 97.44 84 ARG A C 1
ATOM 617 O O . ARG A 1 84 ? 17.156 18.219 5.852 1 97.44 84 ARG A O 1
ATOM 624 N N . LEU A 1 85 ? 15.609 17.109 4.754 1 97.88 85 LEU A N 1
ATOM 625 C CA . LEU A 1 85 ? 15.516 16.047 5.754 1 97.88 85 LEU A CA 1
ATOM 626 C C . LEU A 1 85 ? 16.422 14.867 5.387 1 97.88 85 LEU A C 1
ATOM 628 O O . LEU A 1 85 ? 16.172 14.188 4.387 1 97.88 85 LEU A O 1
ATOM 632 N N . PRO A 1 86 ? 17.438 14.609 6.184 1 98.12 86 PRO A N 1
ATOM 633 C CA . PRO A 1 86 ? 18.266 13.445 5.906 1 98.12 86 PRO A CA 1
ATOM 634 C C . PRO A 1 86 ? 17.469 12.148 5.816 1 98.12 86 PRO A C 1
ATOM 636 O O . PRO A 1 86 ? 17.812 11.258 5.039 1 98.12 86 PRO A O 1
ATOM 639 N N . MET A 1 87 ? 16.484 12.031 6.605 1 97.62 87 MET A N 1
ATOM 640 C CA . MET A 1 87 ? 15.672 10.812 6.609 1 97.62 87 MET A CA 1
ATOM 641 C C . MET A 1 87 ? 14.984 10.602 5.266 1 97.62 87 MET A C 1
ATOM 643 O O . MET A 1 87 ? 14.742 9.469 4.859 1 97.62 87 MET A O 1
ATOM 647 N N . ALA A 1 88 ? 14.602 11.688 4.598 1 98.69 88 ALA A N 1
ATOM 648 C CA . ALA A 1 88 ? 14.016 11.555 3.266 1 98.69 88 ALA A CA 1
ATOM 649 C C . ALA A 1 88 ? 15.016 10.93 2.293 1 98.69 88 ALA A C 1
ATOM 651 O O . ALA A 1 88 ? 14.648 10.07 1.486 1 98.69 88 ALA A O 1
ATOM 652 N N . TRP A 1 89 ? 16.25 11.305 2.371 1 98.81 89 TRP A N 1
ATOM 653 C CA . TRP A 1 89 ? 17.297 10.734 1.535 1 98.81 89 TRP A CA 1
ATOM 654 C C . TRP A 1 89 ? 17.547 9.273 1.892 1 98.81 89 TRP A C 1
ATOM 656 O O . TRP A 1 89 ? 17.734 8.438 1.006 1 98.81 89 TRP A O 1
ATOM 666 N N . LEU A 1 90 ? 17.578 9.008 3.146 1 98.88 90 LEU A N 1
ATOM 667 C CA . LEU A 1 90 ? 17.75 7.629 3.586 1 98.88 90 LEU A CA 1
ATOM 668 C C . LEU A 1 90 ? 16.625 6.746 3.062 1 98.88 90 LEU A C 1
ATOM 670 O O . LEU A 1 90 ? 16.875 5.637 2.586 1 98.88 90 LEU A O 1
ATOM 674 N N . HIS A 1 91 ? 15.367 7.211 3.213 1 98.88 91 HIS A N 1
ATOM 675 C CA . HIS A 1 91 ? 14.219 6.516 2.639 1 98.88 91 HIS A CA 1
ATOM 676 C C . HIS A 1 91 ? 14.438 6.219 1.16 1 98.88 91 HIS A C 1
ATOM 678 O O . HIS A 1 91 ? 14.234 5.086 0.713 1 98.88 91 HIS A O 1
ATOM 684 N N . GLY A 1 92 ? 14.922 7.191 0.396 1 98.81 92 GLY A N 1
ATOM 685 C CA . GLY A 1 92 ? 15.18 7.008 -1.023 1 98.81 92 GLY A CA 1
ATOM 686 C C . GLY A 1 92 ? 16.25 5.98 -1.306 1 98.81 92 GLY A C 1
ATOM 687 O O . GLY A 1 92 ? 16.094 5.117 -2.172 1 98.81 92 GLY A O 1
ATOM 688 N N . ILE A 1 93 ? 17.344 6.027 -0.606 1 98.81 93 ILE A N 1
ATOM 689 C CA . ILE A 1 93 ? 18.484 5.145 -0.812 1 98.81 93 ILE A CA 1
ATOM 690 C C . ILE A 1 93 ? 18.078 3.705 -0.491 1 98.81 93 ILE A C 1
ATOM 692 O O . ILE A 1 93 ? 18.422 2.779 -1.228 1 98.81 93 ILE A O 1
ATOM 696 N N . ILE A 1 94 ? 17.375 3.557 0.591 1 98.94 94 ILE A N 1
ATOM 697 C CA . ILE A 1 94 ? 16.922 2.217 0.961 1 98.94 94 ILE A CA 1
ATOM 698 C C . ILE A 1 94 ? 16.016 1.653 -0.13 1 98.94 94 ILE A C 1
ATOM 700 O O . ILE A 1 94 ? 16.125 0.476 -0.483 1 98.94 94 ILE A O 1
ATOM 704 N N . ASN A 1 95 ? 15.164 2.512 -0.667 1 98.94 95 ASN A N 1
ATOM 705 C CA . ASN A 1 95 ? 14.266 2.004 -1.699 1 98.94 95 ASN A CA 1
ATOM 706 C C . ASN A 1 95 ? 15.008 1.731 -3.004 1 98.94 95 ASN A C 1
ATOM 708 O O . ASN A 1 95 ? 14.648 0.817 -3.748 1 98.94 95 ASN A O 1
ATOM 712 N N . LEU A 1 96 ? 16.094 2.432 -3.271 1 98.88 96 LEU A N 1
ATOM 713 C CA . LEU A 1 96 ? 16.938 2.076 -4.398 1 98.88 96 LEU A CA 1
ATOM 714 C C . LEU A 1 96 ? 17.562 0.693 -4.203 1 98.88 96 LEU A C 1
ATOM 716 O O . LEU A 1 96 ? 17.609 -0.104 -5.141 1 98.88 96 LEU A O 1
ATOM 720 N N . ALA A 1 97 ? 17.953 0.415 -3.008 1 98.94 97 ALA A N 1
ATOM 721 C CA . ALA A 1 97 ? 18.469 -0.915 -2.688 1 98.94 97 ALA A CA 1
ATOM 722 C C . ALA A 1 97 ? 17.391 -1.977 -2.861 1 98.94 97 ALA A C 1
ATOM 724 O O . ALA A 1 97 ? 17.656 -3.062 -3.381 1 98.94 97 ALA A O 1
ATOM 725 N N . VAL A 1 98 ? 16.172 -1.664 -2.4 1 98.94 98 VAL A N 1
ATOM 726 C CA . VAL A 1 98 ? 15.039 -2.578 -2.547 1 98.94 98 VAL A CA 1
ATOM 727 C C . VAL A 1 98 ? 14.836 -2.908 -4.023 1 98.94 98 VAL A C 1
ATOM 729 O O . VAL A 1 98 ? 14.711 -4.078 -4.395 1 98.94 98 VAL A O 1
ATOM 732 N N . LEU A 1 99 ? 14.844 -1.883 -4.867 1 98.94 99 LEU A N 1
ATOM 733 C CA . LEU A 1 99 ? 14.672 -2.092 -6.301 1 98.94 99 LEU A CA 1
ATOM 734 C C . LEU A 1 99 ? 15.828 -2.9 -6.879 1 98.94 99 LEU A C 1
ATOM 736 O O . LEU A 1 99 ? 15.617 -3.756 -7.742 1 98.94 99 LEU A O 1
ATOM 740 N N . GLY A 1 100 ? 17.016 -2.633 -6.43 1 98.94 100 GLY A N 1
ATOM 741 C CA . GLY A 1 100 ? 18.172 -3.412 -6.852 1 98.94 100 GLY A CA 1
ATOM 742 C C . GLY A 1 100 ? 18.062 -4.879 -6.469 1 98.94 100 GLY A C 1
ATOM 743 O O . GLY A 1 100 ? 18.344 -5.758 -7.289 1 98.94 100 GLY A O 1
ATOM 744 N N . LEU A 1 101 ? 17.688 -5.141 -5.25 1 98.94 101 LEU A N 1
ATOM 745 C CA . LEU A 1 101 ? 17.547 -6.512 -4.773 1 98.94 101 LEU A CA 1
ATOM 746 C C . LEU A 1 101 ? 16.453 -7.246 -5.551 1 98.94 101 LEU A C 1
ATOM 748 O O . LEU A 1 101 ? 16.641 -8.406 -5.93 1 98.94 101 LEU A O 1
ATOM 752 N N . ALA A 1 102 ? 15.352 -6.578 -5.727 1 98.88 102 ALA A N 1
ATOM 753 C CA . ALA A 1 102 ? 14.273 -7.18 -6.508 1 98.88 102 ALA A CA 1
ATOM 754 C C . ALA A 1 102 ? 14.727 -7.48 -7.93 1 98.88 102 ALA A C 1
ATOM 756 O O . ALA A 1 102 ? 14.406 -8.531 -8.484 1 98.88 102 ALA A O 1
ATOM 757 N N . SER A 1 103 ? 15.469 -6.562 -8.531 1 98.88 103 SER A N 1
ATOM 758 C CA . SER A 1 103 ? 16 -6.773 -9.867 1 98.88 103 SER A CA 1
ATOM 759 C C . SER A 1 103 ? 16.938 -7.977 -9.906 1 98.88 103 SER A C 1
ATOM 761 O O . SER A 1 103 ? 16.828 -8.82 -10.797 1 98.88 103 SER A O 1
ATOM 763 N N . ALA A 1 104 ? 17.828 -8.047 -9.016 1 98.56 104 ALA A N 1
ATOM 764 C CA . ALA A 1 104 ? 18.75 -9.18 -8.93 1 98.56 104 ALA A CA 1
ATOM 765 C C . ALA A 1 104 ? 17.984 -10.492 -8.781 1 98.56 104 ALA A C 1
ATOM 767 O O . ALA A 1 104 ? 18.359 -11.508 -9.367 1 98.56 104 ALA A O 1
ATOM 768 N N . ASN A 1 105 ? 16.969 -10.453 -7.953 1 98.75 105 ASN A N 1
ATOM 769 C CA . ASN A 1 105 ? 16.172 -11.648 -7.719 1 98.75 105 ASN A CA 1
ATOM 770 C C . ASN A 1 105 ? 15.461 -12.102 -8.992 1 98.75 105 ASN A C 1
ATOM 772 O O . ASN A 1 105 ? 15.422 -13.297 -9.289 1 98.75 105 ASN A O 1
ATOM 776 N N . VAL A 1 106 ? 14.883 -11.148 -9.75 1 98.5 106 VAL A N 1
ATOM 777 C CA . VAL A 1 106 ? 14.242 -11.461 -11.023 1 98.5 106 VAL A CA 1
ATOM 778 C C . VAL A 1 106 ? 15.266 -12.047 -11.992 1 98.5 106 VAL A C 1
ATOM 780 O O . VAL A 1 106 ? 15.008 -13.062 -12.641 1 98.5 106 VAL A O 1
ATOM 783 N N . LEU A 1 107 ? 16.406 -11.438 -12.062 1 97.88 107 LEU A N 1
ATOM 784 C CA . LEU A 1 107 ? 17.453 -11.906 -12.969 1 97.88 107 LEU A CA 1
ATOM 785 C C . LEU A 1 107 ? 17.906 -13.312 -12.594 1 97.88 107 LEU A C 1
ATOM 787 O O . LEU A 1 107 ? 18.125 -14.156 -13.469 1 97.88 107 LEU A O 1
ATOM 791 N N . LEU A 1 108 ? 18.078 -13.516 -11.336 1 97.44 108 LEU A N 1
ATOM 792 C CA . LEU A 1 108 ? 18.438 -14.844 -10.844 1 97.44 108 LEU A CA 1
ATOM 793 C C . LEU A 1 108 ? 17.438 -15.891 -11.312 1 97.44 108 LEU A C 1
ATOM 795 O O . LEU A 1 108 ? 17.812 -16.969 -11.75 1 97.44 108 LEU A O 1
ATOM 799 N N . ARG A 1 109 ? 16.203 -15.555 -11.297 1 97 109 ARG A N 1
ATOM 800 C CA . ARG A 1 109 ? 15.125 -16.516 -11.539 1 97 109 ARG A CA 1
ATOM 801 C C . ARG A 1 109 ? 14.82 -16.641 -13.031 1 97 109 ARG A C 1
ATOM 803 O O . ARG A 1 109 ? 14.18 -17.594 -13.461 1 97 109 ARG A O 1
ATOM 810 N N . MET A 1 110 ? 15.172 -15.672 -13.805 1 96.44 110 MET A N 1
ATOM 811 C CA . MET A 1 110 ? 15.07 -15.797 -15.258 1 96.44 110 MET A CA 1
ATOM 812 C C . MET A 1 110 ? 15.953 -16.922 -15.773 1 96.44 110 MET A C 1
ATOM 814 O O . MET A 1 110 ? 15.625 -17.562 -16.766 1 96.44 110 MET A O 1
ATOM 818 N N . ASP A 1 111 ? 17.016 -17.125 -15.039 1 93.31 111 ASP A N 1
ATOM 819 C CA . ASP A 1 111 ? 17.938 -18.203 -15.383 1 93.31 111 ASP A CA 1
ATOM 820 C C . ASP A 1 111 ? 17.422 -19.547 -14.875 1 93.31 111 ASP A C 1
ATOM 822 O O . ASP A 1 111 ? 17.484 -20.562 -15.586 1 93.31 111 ASP A O 1
ATOM 826 N N . ASP A 1 112 ? 16.953 -19.531 -13.617 1 93.81 112 ASP A N 1
ATOM 827 C CA . ASP A 1 112 ? 16.422 -20.719 -12.961 1 93.81 112 ASP A CA 1
ATOM 828 C C . ASP A 1 112 ? 15.25 -20.344 -12.039 1 93.81 112 ASP A C 1
ATOM 830 O O . ASP A 1 112 ? 15.461 -20.031 -10.867 1 93.81 112 ASP A O 1
ATOM 834 N N . MET A 1 113 ? 14.086 -20.578 -12.508 1 89.19 113 MET A N 1
ATOM 835 C CA . MET A 1 113 ? 12.891 -20.156 -11.789 1 89.19 113 MET A CA 1
ATOM 836 C C . MET A 1 113 ? 12.766 -20.875 -10.453 1 89.19 113 MET A C 1
ATOM 838 O O . MET A 1 113 ? 12.133 -20.359 -9.523 1 89.19 113 MET A O 1
ATOM 842 N N . LEU A 1 114 ? 13.5 -22 -10.375 1 87.44 114 LEU A N 1
ATOM 843 C CA . LEU A 1 114 ? 13.398 -22.781 -9.148 1 87.44 114 LEU A CA 1
ATOM 844 C C . LEU A 1 114 ? 14.562 -22.469 -8.211 1 87.44 114 LEU A C 1
ATOM 846 O O . LEU A 1 114 ? 14.633 -23 -7.098 1 87.44 114 LEU A O 1
ATOM 850 N N . GLY A 1 115 ? 15.438 -21.578 -8.617 1 84.06 115 GLY A N 1
ATOM 851 C CA . GLY A 1 115 ? 16.594 -21.172 -7.832 1 84.06 115 GLY A CA 1
ATOM 852 C C . GLY A 1 115 ? 16.234 -20.25 -6.68 1 84.06 115 GLY A C 1
ATOM 853 O O . GLY A 1 115 ? 16.797 -19.156 -6.559 1 84.06 115 GLY A O 1
ATOM 854 N N . ILE A 1 116 ? 15.406 -20.672 -5.789 1 91.69 116 ILE A N 1
ATOM 855 C CA . ILE A 1 116 ? 14.883 -19.859 -4.695 1 91.69 116 ILE A CA 1
ATOM 856 C C . ILE A 1 116 ? 15.758 -20.047 -3.453 1 91.69 116 ILE A C 1
ATOM 858 O O . ILE A 1 116 ? 16.078 -19.078 -2.764 1 91.69 116 ILE A O 1
ATOM 862 N N . LEU A 1 117 ? 16.203 -21.328 -3.262 1 94.75 117 LEU A N 1
ATOM 863 C CA . LEU A 1 117 ? 16.953 -21.562 -2.039 1 94.75 117 LEU A CA 1
ATOM 864 C C . LEU A 1 117 ? 18.453 -21.719 -2.342 1 94.75 117 LEU A C 1
ATOM 866 O O . LEU A 1 117 ? 18.828 -22.391 -3.314 1 94.75 117 LEU A O 1
ATOM 870 N N . PRO A 1 118 ? 19.266 -21.047 -1.574 1 96.31 118 PRO A N 1
ATOM 871 C CA . PRO A 1 118 ? 18.953 -20.125 -0.479 1 96.31 118 PRO A CA 1
ATOM 872 C C . PRO A 1 118 ? 18.953 -18.656 -0.918 1 96.31 118 PRO A C 1
ATOM 874 O O . PRO A 1 118 ? 18.391 -17.797 -0.23 1 96.31 118 PRO A O 1
ATOM 877 N N . LEU A 1 119 ? 19.516 -18.484 -2.057 1 96.88 119 LEU A N 1
ATOM 878 C CA . LEU A 1 119 ? 19.844 -17.109 -2.438 1 96.88 119 LEU A CA 1
ATOM 879 C C . LEU A 1 119 ? 18.578 -16.312 -2.746 1 96.88 119 LEU A C 1
ATOM 881 O O . LEU A 1 119 ? 18.438 -15.172 -2.289 1 96.88 119 LEU A O 1
ATOM 885 N N . GLY A 1 120 ? 17.656 -16.828 -3.531 1 98.19 120 GLY A N 1
ATOM 886 C CA . GLY A 1 120 ? 16.422 -16.141 -3.854 1 98.19 120 GLY A CA 1
ATOM 887 C C . GLY A 1 120 ? 15.625 -15.75 -2.627 1 98.19 120 GLY A C 1
ATOM 888 O O . GLY A 1 120 ? 15.141 -14.625 -2.529 1 98.19 120 GLY A O 1
ATOM 889 N N . LEU A 1 121 ? 15.547 -16.703 -1.728 1 98.62 121 LEU A N 1
ATOM 890 C CA . LEU A 1 121 ? 14.844 -16.422 -0.479 1 98.62 121 LEU A CA 1
ATOM 891 C C . LEU A 1 121 ? 15.578 -15.352 0.329 1 98.62 121 LEU A C 1
ATOM 893 O O . LEU A 1 121 ? 14.945 -14.469 0.913 1 98.62 121 LEU A O 1
ATOM 897 N N . GLY A 1 122 ? 16.859 -15.516 0.375 1 98.62 122 GLY A N 1
ATOM 898 C CA . GLY A 1 122 ? 17.641 -14.492 1.048 1 98.62 122 GLY A CA 1
ATOM 899 C C . GLY A 1 122 ? 17.406 -13.102 0.485 1 98.62 122 GLY A C 1
ATOM 900 O O . GLY A 1 122 ? 17.25 -12.141 1.238 1 98.62 122 GLY A O 1
ATOM 901 N N . LEU A 1 123 ? 17.406 -12.969 -0.821 1 98.75 123 LEU A N 1
ATOM 902 C CA . LEU A 1 123 ? 17.141 -11.695 -1.483 1 98.75 123 LEU A CA 1
ATOM 903 C C . LEU A 1 123 ? 15.742 -11.188 -1.137 1 98.75 123 LEU A C 1
ATOM 905 O O . LEU A 1 123 ? 15.555 -10 -0.873 1 98.75 123 LEU A O 1
ATOM 909 N N . SER A 1 124 ? 14.758 -12.078 -1.084 1 98.88 124 SER A N 1
ATOM 910 C CA . SER A 1 124 ? 13.398 -11.695 -0.739 1 98.88 124 SER A CA 1
ATOM 911 C C . SER A 1 124 ? 13.297 -11.258 0.719 1 98.88 124 SER A C 1
ATOM 913 O O . SER A 1 124 ? 12.57 -10.312 1.042 1 98.88 124 SER A O 1
ATOM 915 N N . MET A 1 125 ? 14.008 -11.945 1.548 1 98.88 125 MET A N 1
ATOM 916 C CA . MET A 1 125 ? 14.008 -11.57 2.959 1 98.88 125 MET A CA 1
ATOM 917 C C . MET A 1 125 ? 14.625 -10.188 3.158 1 98.88 125 MET A C 1
ATOM 919 O O . MET A 1 125 ? 14.102 -9.367 3.91 1 98.88 125 MET A O 1
ATOM 923 N N . ALA A 1 126 ? 15.734 -9.953 2.533 1 98.94 126 ALA A N 1
ATOM 924 C CA . ALA A 1 126 ? 16.359 -8.641 2.598 1 98.94 126 ALA A CA 1
ATOM 925 C C . ALA A 1 126 ? 15.438 -7.559 2.051 1 98.94 126 ALA A C 1
ATOM 927 O O . ALA A 1 126 ? 15.312 -6.484 2.645 1 98.94 126 ALA A O 1
ATOM 928 N N . THR A 1 127 ? 14.812 -7.828 0.937 1 98.94 127 THR A N 1
ATOM 929 C CA . THR A 1 127 ? 13.859 -6.898 0.333 1 98.94 127 THR A CA 1
ATOM 930 C C . THR A 1 127 ? 12.727 -6.582 1.301 1 98.94 127 THR A C 1
ATOM 932 O O . THR A 1 127 ? 12.406 -5.41 1.532 1 98.94 127 THR A O 1
ATOM 935 N N . GLY A 1 128 ? 12.172 -7.641 1.873 1 98.81 128 GLY A N 1
ATOM 936 C CA . GLY A 1 128 ? 11.094 -7.449 2.824 1 98.81 128 GLY A CA 1
ATOM 937 C C . GLY A 1 128 ? 11.508 -6.648 4.043 1 98.81 128 GLY A C 1
ATOM 938 O O . GLY A 1 128 ? 10.773 -5.758 4.484 1 98.81 128 GLY A O 1
ATOM 939 N N . ALA A 1 129 ? 12.641 -6.93 4.59 1 98.81 129 ALA A N 1
ATOM 940 C CA . ALA A 1 129 ? 13.156 -6.219 5.762 1 98.81 129 ALA A CA 1
ATOM 941 C C . ALA A 1 129 ? 13.391 -4.742 5.445 1 98.81 129 ALA A C 1
ATOM 943 O O . ALA A 1 129 ? 12.977 -3.867 6.211 1 98.81 129 ALA A O 1
ATOM 944 N N . LEU A 1 130 ? 13.977 -4.477 4.336 1 98.88 130 LEU A N 1
ATOM 945 C CA . LEU A 1 130 ? 14.258 -3.1 3.947 1 98.88 130 LEU A CA 1
ATOM 946 C C . LEU A 1 130 ? 12.969 -2.35 3.633 1 98.88 130 LEU A C 1
ATOM 948 O O . LEU A 1 130 ? 12.867 -1.148 3.895 1 98.88 130 LEU A O 1
ATOM 952 N N . LEU A 1 131 ? 11.992 -3.027 3.082 1 98.69 131 LEU A N 1
ATOM 953 C CA . LEU A 1 131 ? 10.688 -2.412 2.867 1 98.69 131 LEU A CA 1
ATOM 954 C C . LEU A 1 131 ? 10.062 -1.991 4.191 1 98.69 131 LEU A C 1
ATOM 956 O O . LEU A 1 131 ? 9.445 -0.928 4.281 1 98.69 131 LEU A O 1
ATOM 960 N N . GLY A 1 132 ? 10.203 -2.842 5.172 1 98 132 GLY A N 1
ATOM 961 C CA . GLY A 1 132 ? 9.711 -2.471 6.488 1 98 132 GLY A CA 1
ATOM 962 C C . GLY A 1 132 ? 10.367 -1.212 7.035 1 98 132 GLY A C 1
ATOM 963 O O . GLY A 1 132 ? 9.672 -0.306 7.508 1 98 132 GLY A O 1
ATOM 964 N N . VAL A 1 133 ? 11.656 -1.133 6.914 1 98.25 133 VAL A N 1
ATOM 965 C CA . VAL A 1 133 ? 12.398 0.027 7.387 1 98.25 133 VAL A CA 1
ATOM 966 C C . VAL A 1 133 ? 12.023 1.258 6.57 1 98.25 133 VAL A C 1
ATOM 968 O O . VAL A 1 133 ? 11.719 2.314 7.129 1 98.25 133 VAL A O 1
ATOM 971 N N . SER A 1 134 ? 12.023 1.058 5.273 1 98.44 134 SER A N 1
ATOM 972 C CA . SER A 1 134 ? 11.711 2.186 4.402 1 98.44 134 SER A CA 1
ATOM 973 C C . SER A 1 134 ? 10.273 2.652 4.586 1 98.44 134 SER A C 1
ATOM 975 O O . SER A 1 134 ? 9.992 3.852 4.543 1 98.44 134 SER A O 1
ATOM 977 N N . GLY A 1 135 ? 9.375 1.698 4.762 1 96.94 135 GLY A N 1
ATOM 978 C CA . GLY A 1 135 ? 7.992 2.051 5.031 1 96.94 135 GLY A CA 1
ATOM 979 C C . GLY A 1 135 ? 7.816 2.852 6.309 1 96.94 135 GLY A C 1
ATOM 980 O O . GLY A 1 135 ? 7.016 3.789 6.355 1 96.94 135 GLY A O 1
ATOM 981 N N . TRP A 1 136 ? 8.578 2.498 7.289 1 97.44 136 TRP A N 1
ATOM 982 C CA . TRP A 1 136 ? 8.57 3.25 8.539 1 97.44 136 TRP A CA 1
ATOM 983 C C . TRP A 1 136 ? 9.047 4.68 8.32 1 97.44 136 TRP A C 1
ATOM 985 O O . TRP A 1 136 ? 8.414 5.633 8.773 1 97.44 136 TRP A O 1
ATOM 995 N N . LEU A 1 137 ? 10.102 4.809 7.648 1 97.75 137 LEU A N 1
ATOM 996 C CA . LEU A 1 137 ? 10.641 6.133 7.359 1 97.75 137 LEU A CA 1
ATOM 997 C C . LEU A 1 137 ? 9.648 6.957 6.543 1 97.75 137 LEU A C 1
ATOM 999 O O . LEU A 1 137 ? 9.461 8.148 6.805 1 97.75 137 LEU A O 1
ATOM 1003 N N . GLY A 1 138 ? 9.062 6.32 5.555 1 97.5 138 GLY A N 1
ATOM 1004 C CA . GLY A 1 138 ? 8.062 7.012 4.762 1 97.5 138 GLY A CA 1
ATOM 1005 C C . GLY A 1 138 ? 6.879 7.5 5.578 1 97.5 138 GLY A C 1
ATOM 1006 O O . GLY A 1 138 ? 6.391 8.609 5.371 1 97.5 138 GLY A O 1
ATOM 1007 N N . GLY A 1 139 ? 6.414 6.633 6.445 1 96.75 139 GLY A N 1
ATOM 1008 C CA . GLY A 1 139 ? 5.375 7.055 7.375 1 96.75 139 GLY A CA 1
ATOM 1009 C C . GLY A 1 139 ? 5.789 8.234 8.234 1 96.75 139 GLY A C 1
ATOM 1010 O O . GLY A 1 139 ? 5 9.156 8.453 1 96.75 139 GLY A O 1
ATOM 1011 N N . GLU A 1 140 ? 6.988 8.219 8.734 1 96.75 140 GLU A N 1
ATOM 1012 C CA . GLU A 1 140 ? 7.52 9.336 9.508 1 96.75 140 GLU A CA 1
ATOM 1013 C C . GLU A 1 140 ? 7.484 10.633 8.703 1 96.75 140 GLU A C 1
ATOM 1015 O O . GLU A 1 140 ? 7.082 11.68 9.219 1 96.75 140 GLU A O 1
ATOM 1020 N N . LEU A 1 141 ? 7.891 10.539 7.523 1 97.69 141 LEU A N 1
ATOM 1021 C CA . LEU A 1 141 ? 7.922 11.711 6.656 1 97.69 141 LEU A CA 1
ATOM 1022 C C . LEU A 1 141 ? 6.527 12.305 6.492 1 97.69 141 LEU A C 1
ATOM 1024 O O . LEU A 1 141 ? 6.352 13.523 6.598 1 97.69 141 LEU A O 1
ATOM 1028 N N . THR A 1 142 ? 5.566 11.492 6.32 1 97.25 142 THR A N 1
ATOM 1029 C CA . THR A 1 142 ? 4.207 11.969 6.082 1 97.25 142 THR A CA 1
ATOM 1030 C C . THR A 1 142 ? 3.541 12.383 7.391 1 97.25 142 THR A C 1
ATOM 1032 O O . THR A 1 142 ? 3.08 13.516 7.527 1 97.25 142 TH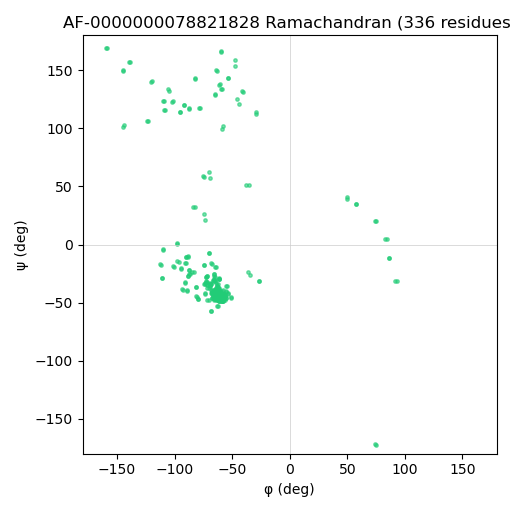R A O 1
ATOM 1035 N N . PHE A 1 143 ? 3.629 11.578 8.422 1 96.56 143 PHE A N 1
ATOM 1036 C CA . PHE A 1 143 ? 2.738 11.734 9.562 1 96.56 143 PHE A CA 1
ATOM 1037 C C . PHE A 1 143 ? 3.393 12.586 10.648 1 96.56 143 PHE A C 1
ATOM 1039 O O . PHE A 1 143 ? 2.701 13.195 11.469 1 96.56 143 PHE A O 1
ATOM 1046 N N . ARG A 1 144 ? 4.668 12.656 10.594 1 95.81 144 ARG A N 1
ATOM 1047 C CA . ARG A 1 144 ? 5.328 13.453 11.617 1 95.81 144 ARG A CA 1
ATOM 1048 C C . ARG A 1 144 ? 5.934 14.727 11.023 1 95.81 144 ARG A C 1
ATOM 1050 O O . ARG A 1 144 ? 6.043 15.742 11.711 1 95.81 144 ARG A O 1
ATOM 1057 N N . HIS A 1 145 ? 6.285 14.633 9.773 1 96.19 145 HIS A N 1
ATOM 1058 C CA . HIS A 1 145 ? 6.953 15.789 9.188 1 96.19 145 HIS A CA 1
ATOM 1059 C C . HIS A 1 145 ? 6.055 16.484 8.164 1 96.19 145 HIS A C 1
ATOM 1061 O O . HIS A 1 145 ? 6.445 17.484 7.57 1 96.19 145 HIS A O 1
ATOM 1067 N N . GLY A 1 146 ? 4.934 15.922 7.898 1 96.31 146 GLY A N 1
ATOM 1068 C CA . GLY A 1 146 ? 3.91 16.594 7.102 1 96.31 146 GLY A CA 1
ATOM 1069 C C . GLY A 1 146 ? 4.242 16.641 5.625 1 96.31 146 GLY A C 1
ATOM 1070 O O . GLY A 1 146 ? 3.754 17.5 4.902 1 96.31 146 GLY A O 1
ATOM 1071 N N . ILE A 1 147 ? 5.152 15.742 5.172 1 97.56 147 ILE A N 1
ATOM 1072 C CA . ILE A 1 147 ? 5.477 15.688 3.752 1 97.56 147 ILE A CA 1
ATOM 1073 C C . ILE A 1 147 ? 4.246 15.242 2.961 1 97.56 147 ILE A C 1
ATOM 1075 O O . ILE A 1 147 ? 3.607 14.25 3.305 1 97.56 147 ILE A O 1
ATOM 1079 N N . GLY A 1 148 ? 3.898 15.992 1.924 1 97 148 GLY A N 1
ATOM 1080 C CA . GLY A 1 148 ? 2.768 15.656 1.073 1 97 148 GLY A CA 1
ATOM 1081 C C . GLY A 1 148 ? 1.448 16.188 1.599 1 97 148 GLY A C 1
ATOM 1082 O O . GLY A 1 148 ? 0.446 16.188 0.88 1 97 148 GLY A O 1
ATOM 1083 N N . VAL A 1 149 ? 1.438 16.656 2.812 1 96.62 149 VAL A N 1
ATOM 1084 C CA . VAL A 1 149 ? 0.227 17.141 3.463 1 96.62 149 VAL A CA 1
ATOM 1085 C C . VAL A 1 149 ? -0.041 18.578 3.035 1 96.62 149 VAL A C 1
ATOM 1087 O O . VAL A 1 149 ? 0.892 19.375 2.887 1 96.62 149 VAL A O 1
ATOM 1090 N N . SER A 1 150 ? -1.259 18.844 2.898 1 95 150 SER A N 1
ATOM 1091 C CA . SER A 1 150 ? -1.686 20.156 2.441 1 95 150 SER A CA 1
ATOM 1092 C C . SER A 1 150 ? -1.091 21.266 3.309 1 95 150 SER A C 1
ATOM 1094 O O . SER A 1 150 ? -1.025 21.141 4.531 1 95 150 SER A O 1
ATOM 1096 N N . GLU A 1 151 ? -0.766 22.328 2.697 1 92.94 151 GLU A N 1
ATOM 1097 C CA . GLU A 1 151 ? -0.247 23.5 3.389 1 92.94 151 GLU A CA 1
ATOM 1098 C C . GLU A 1 151 ? -1.334 24.188 4.219 1 92.94 151 GLU A C 1
ATOM 1100 O O . GLU A 1 151 ? -1.041 25.031 5.055 1 92.94 151 GLU A O 1
ATOM 1105 N N . ARG A 1 152 ? -2.531 23.719 4.047 1 90.62 152 ARG A N 1
ATOM 1106 C CA . ARG A 1 152 ? -3.65 24.297 4.777 1 90.62 152 ARG A CA 1
ATOM 1107 C C . ARG A 1 152 ? -3.836 23.625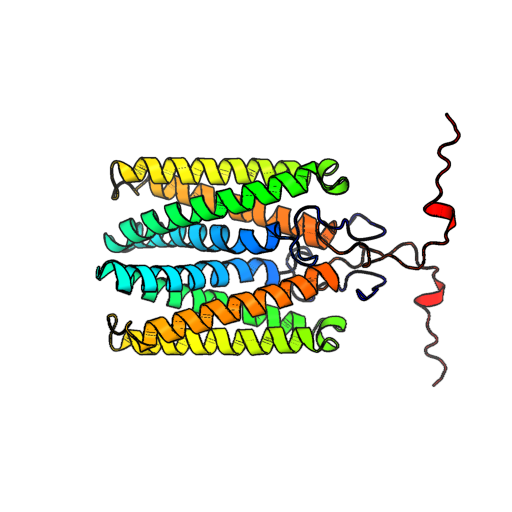 6.129 1 90.62 152 ARG A C 1
ATOM 1109 O O . ARG A 1 152 ? -4.652 24.062 6.941 1 90.62 152 ARG A O 1
ATOM 1116 N N . ILE A 1 153 ? -3.195 22.609 6.32 1 90.06 153 ILE A N 1
ATOM 1117 C CA . ILE A 1 153 ? -3.09 22.031 7.652 1 90.06 153 ILE A CA 1
ATOM 1118 C C . ILE A 1 153 ? -2.074 22.828 8.477 1 90.06 153 ILE A C 1
ATOM 1120 O O . ILE A 1 153 ? -0.878 22.812 8.18 1 90.06 153 ILE A O 1
ATOM 1124 N N . GLY A 1 154 ? -2.445 23.469 9.578 1 82.06 154 GLY A N 1
ATOM 1125 C CA . GLY A 1 154 ? -1.622 24.391 10.344 1 82.06 154 GLY A CA 1
ATOM 1126 C C . GLY A 1 154 ? -1.783 25.828 9.914 1 82.06 154 GLY A C 1
ATOM 1127 O O . GLY A 1 154 ? -1.397 26.75 10.641 1 82.06 154 GLY A O 1
ATOM 1128 N N . GLY A 1 155 ? -2.062 26.219 8.672 1 64.31 155 GLY A N 1
ATOM 1129 C CA . GLY A 1 155 ? -2.057 27.562 8.102 1 64.31 155 GLY A CA 1
ATOM 1130 C C . GLY A 1 155 ? -3.184 28.422 8.625 1 64.31 155 GLY A C 1
ATOM 1131 O O . GLY A 1 155 ? -4.348 28.219 8.266 1 64.31 155 GLY A O 1
ATOM 1132 N N . VAL A 1 156 ? -3.211 28.703 9.992 1 54.12 156 VAL A N 1
ATOM 1133 C CA . VAL A 1 156 ? -4.039 29.844 10.344 1 54.12 156 VAL A CA 1
ATOM 1134 C C . VAL A 1 156 ? -3.725 31.016 9.414 1 54.12 156 VAL A C 1
ATOM 1136 O O . VAL A 1 156 ? -2.662 31.047 8.789 1 54.12 156 VAL A O 1
ATOM 1139 N N . ASP A 1 157 ? -4.699 32.031 9.125 1 49.53 157 ASP A N 1
ATOM 1140 C CA . ASP A 1 157 ? -4.43 33.344 8.539 1 49.53 157 ASP A CA 1
ATOM 1141 C C . ASP A 1 157 ? -3.096 33.875 9.031 1 49.53 157 ASP A C 1
ATOM 1143 O O . ASP A 1 157 ? -3.041 34.594 10.039 1 49.53 157 ASP A O 1
ATOM 1147 N N . ALA A 1 158 ? -2.002 33.25 9 1 44.81 158 ALA A N 1
ATOM 1148 C CA . ALA A 1 158 ? -0.728 33.906 9.281 1 44.81 158 ALA A CA 1
ATOM 1149 C C . ALA A 1 158 ? -0.774 35.375 8.898 1 44.81 158 ALA A C 1
ATOM 1151 O O . ALA A 1 158 ? -1.277 35.75 7.832 1 44.81 158 ALA A O 1
ATOM 1152 N N . PRO A 1 159 ? -0.687 36.312 9.82 1 41 159 PRO A N 1
ATOM 1153 C CA . PRO A 1 159 ? -0.741 37.719 9.398 1 41 159 PRO A CA 1
ATOM 1154 C C . PRO A 1 159 ? 0.065 37.969 8.125 1 41 159 PRO A C 1
ATOM 1156 O O . PRO A 1 159 ? 1.072 37.312 7.879 1 41 159 PRO A O 1
ATOM 1159 N N . GLU A 1 160 ? -0.454 38.688 7.023 1 38.38 160 GLU A N 1
ATOM 1160 C CA . GLU A 1 160 ? 0.122 39.188 5.773 1 38.38 160 GLU A CA 1
ATOM 1161 C C . GLU A 1 160 ? 1.62 39.438 5.918 1 38.38 160 GLU A C 1
ATOM 1163 O O . GLU A 1 160 ? 2.375 39.281 4.957 1 38.38 160 GLU A O 1
ATOM 1168 N N . ALA A 1 161 ? 2.105 39.781 7.004 1 39.94 161 ALA A N 1
ATOM 1169 C CA . ALA A 1 161 ? 3.445 40.281 7.301 1 39.94 161 ALA A CA 1
ATOM 1170 C C . ALA A 1 161 ? 4.484 39.156 7.184 1 39.94 161 ALA A C 1
ATOM 1172 O O . ALA A 1 161 ? 5.629 39.438 6.797 1 39.94 161 ALA A O 1
ATOM 1173 N N . GLN A 1 162 ? 4.352 37.969 7.508 1 38.75 162 GLN A N 1
ATOM 1174 C CA . GLN A 1 162 ? 5.398 36.969 7.477 1 38.75 162 GLN A CA 1
ATOM 1175 C C . GLN A 1 162 ? 5.551 36.375 6.078 1 38.75 162 GLN A C 1
ATOM 1177 O O . GLN A 1 162 ? 6.492 35.625 5.816 1 38.75 162 GLN A O 1
ATOM 1182 N N . GLN A 1 163 ? 4.641 36.375 5.25 1 40.25 163 GLN A N 1
ATOM 1183 C CA . GLN A 1 163 ? 4.82 36.031 3.842 1 40.25 163 GLN A CA 1
ATOM 1184 C C . GLN A 1 163 ? 5.68 37.062 3.131 1 40.25 163 GLN A C 1
ATOM 1186 O O . GLN A 1 163 ? 6.117 36.844 2 1 40.25 163 GLN A O 1
ATOM 1191 N N . ARG A 1 164 ? 5.715 38.438 3.504 1 36.94 164 ARG A N 1
ATOM 1192 C CA . ARG A 1 164 ? 6.496 39.5 2.883 1 36.94 164 ARG A CA 1
ATOM 1193 C C . ARG A 1 164 ? 7.914 39.531 3.441 1 36.94 164 ARG A C 1
ATOM 1195 O O . ARG A 1 164 ? 8.211 40.312 4.348 1 36.94 164 ARG A O 1
ATOM 1202 N N . ALA A 1 165 ? 8.609 38.531 3.844 1 40.91 165 ALA A N 1
ATOM 1203 C CA . ALA A 1 165 ? 10.031 38.688 4.125 1 40.91 165 ALA A CA 1
ATOM 1204 C C . ALA A 1 165 ? 10.719 39.5 3.02 1 40.91 165 ALA A C 1
ATOM 1206 O O . ALA A 1 165 ? 10.562 39.188 1.835 1 40.91 165 ALA A O 1
ATOM 1207 N N . PRO A 1 166 ? 11.312 40.594 3.355 1 37.09 166 PRO A N 1
ATOM 1208 C CA . PRO A 1 166 ? 11.867 41.688 2.543 1 37.09 166 PRO A CA 1
ATOM 1209 C C . PRO A 1 166 ? 12.93 41.188 1.562 1 37.09 166 PRO A C 1
ATOM 1211 O O . PRO A 1 166 ? 13.781 40.375 1.921 1 37.09 166 PRO A O 1
ATOM 1214 N N . ALA A 1 167 ? 12.664 41 0.241 1 43.44 167 ALA A N 1
ATOM 1215 C CA . ALA A 1 167 ? 13.695 41 -0.796 1 43.44 167 ALA A CA 1
ATOM 1216 C C . ALA A 1 167 ? 14.781 42.031 -0.479 1 43.44 167 ALA A C 1
ATOM 1218 O O . ALA A 1 167 ? 15.789 42.094 -1.181 1 43.44 167 ALA A O 1
ATOM 1219 N N . GLN A 1 168 ? 14.555 43.031 0.27 1 31.27 168 GLN A N 1
ATOM 1220 C CA . GLN A 1 168 ? 15.445 44.156 0.11 1 31.27 168 GLN A CA 1
ATOM 1221 C C . GLN A 1 168 ? 16.812 43.875 0.703 1 31.27 168 GLN A C 1
ATOM 1223 O O . GLN A 1 168 ? 17.734 44.688 0.566 1 31.27 168 GLN A O 1
ATOM 1228 N N . GLN A 1 169 ? 16.984 43.125 1.751 1 30.14 169 GLN A N 1
ATOM 1229 C CA . GLN A 1 169 ? 18.297 43.469 2.277 1 30.14 169 GLN A CA 1
ATOM 1230 C C . GLN A 1 169 ? 19.422 42.906 1.406 1 30.14 169 GLN A C 1
ATOM 1232 O O . GLN A 1 169 ? 20.047 41.906 1.763 1 30.14 169 GLN A O 1
ATOM 1237 N N . ARG A 1 170 ? 19.172 42.531 -0.027 1 25.61 170 ARG A N 1
ATOM 1238 C CA . ARG A 1 170 ? 20.391 42.844 -0.756 1 25.61 170 ARG A CA 1
ATOM 1239 C C . ARG A 1 170 ? 20.406 44.312 -1.203 1 25.61 170 ARG A C 1
ATOM 1241 O O . ARG A 1 170 ? 19.344 44.875 -1.441 1 25.61 170 ARG A O 1
ATOM 1248 N N . MET B 1 1 ? -13.102 24.891 -1.734 1 58.03 1 MET B N 1
ATOM 1249 C CA . MET B 1 1 ? -11.945 25.344 -0.978 1 58.03 1 MET B CA 1
ATOM 1250 C C . MET B 1 1 ? -11.461 24.281 -0.011 1 58.03 1 MET B C 1
ATOM 1252 O O . MET B 1 1 ? -12.258 23.469 0.479 1 58.03 1 MET B O 1
ATOM 1256 N N . ASP B 1 2 ? -10.117 24.031 0.039 1 66.25 2 ASP B N 1
ATOM 1257 C CA . ASP B 1 2 ? -9.602 23.047 0.989 1 66.25 2 ASP B CA 1
ATOM 1258 C C . ASP B 1 2 ? -9.914 23.453 2.426 1 66.25 2 ASP B C 1
ATOM 1260 O O . ASP B 1 2 ? -9.898 24.641 2.758 1 66.25 2 ASP B O 1
ATOM 1264 N N . PRO B 1 3 ? -10.32 22.469 3.209 1 78.31 3 PRO B N 1
ATOM 1265 C CA . PRO B 1 3 ? -10.547 22.781 4.617 1 78.31 3 PRO B CA 1
ATOM 1266 C C . PRO B 1 3 ? -9.273 23.219 5.34 1 78.31 3 PRO B C 1
ATOM 1268 O O . PRO B 1 3 ? -8.172 22.859 4.926 1 78.31 3 PRO B O 1
ATOM 1271 N N . VAL B 1 4 ? -9.453 24.062 6.328 1 82.5 4 VAL B N 1
ATOM 1272 C CA . VAL B 1 4 ? -8.344 24.516 7.152 1 82.5 4 VAL B CA 1
ATOM 1273 C C . VAL B 1 4 ? -8.445 23.906 8.547 1 82.5 4 VAL B C 1
ATOM 1275 O O . VAL B 1 4 ? -9.5 23.953 9.18 1 82.5 4 VAL B O 1
ATOM 1278 N N . TYR B 1 5 ? -7.363 23.234 8.883 1 89.06 5 TYR B N 1
ATOM 1279 C CA . TYR B 1 5 ? -7.262 22.703 10.234 1 89.06 5 TYR B CA 1
ATOM 1280 C C . TYR B 1 5 ? -6.047 23.281 10.953 1 89.06 5 TYR B C 1
ATOM 1282 O O . TYR B 1 5 ? -4.996 23.5 10.344 1 89.06 5 TYR B O 1
ATOM 1290 N N . PRO B 1 6 ? -6.168 23.594 12.219 1 87.5 6 PRO B N 1
ATOM 1291 C CA . PRO B 1 6 ? -5.043 24.172 12.953 1 87.5 6 PRO B CA 1
ATOM 1292 C C . PRO B 1 6 ? -3.867 23.219 13.094 1 87.5 6 PRO B C 1
ATOM 1294 O O . PRO B 1 6 ? -2.727 23.656 13.273 1 87.5 6 PRO B O 1
ATOM 1297 N N . ALA B 1 7 ? -4.215 21.953 13.094 1 92.31 7 ALA B N 1
ATOM 1298 C CA . ALA B 1 7 ? -3.168 20.938 13.258 1 92.31 7 ALA B CA 1
ATOM 1299 C C . ALA B 1 7 ? -3.619 19.594 12.727 1 92.31 7 ALA B C 1
ATOM 1301 O O . ALA B 1 7 ? -4.781 19.422 12.352 1 92.31 7 ALA B O 1
ATOM 1302 N N . GLY B 1 8 ? -2.701 18.688 12.625 1 94.19 8 GLY B N 1
ATOM 1303 C CA . GLY B 1 8 ? -3.08 17.312 12.359 1 94.19 8 GLY B CA 1
ATOM 1304 C C . GLY B 1 8 ? -3.982 16.734 13.43 1 94.19 8 GLY B C 1
ATOM 1305 O O . GLY B 1 8 ? -4.105 17.281 14.516 1 94.19 8 GLY B O 1
ATOM 1306 N N . SER B 1 9 ? -4.555 15.625 13.086 1 95.56 9 SER B N 1
ATOM 1307 C CA . SER B 1 9 ? -5.57 15.078 13.977 1 95.56 9 SER B CA 1
ATOM 1308 C C . SER B 1 9 ? -4.953 14.125 15 1 95.56 9 SER B C 1
ATOM 1310 O O . SER B 1 9 ? -5.602 13.758 15.984 1 95.56 9 SER B O 1
ATOM 1312 N N . GLY B 1 10 ? -3.76 13.727 14.711 1 95.62 10 GLY B N 1
ATOM 1313 C CA . GLY B 1 10 ? -3.221 12.625 15.484 1 95.62 10 GLY B CA 1
ATOM 1314 C C . GLY B 1 10 ? -3.824 11.281 15.109 1 95.62 10 GLY B C 1
ATOM 1315 O O . GLY B 1 10 ? -4.465 11.156 14.062 1 95.62 10 GLY B O 1
ATOM 1316 N N . THR B 1 11 ? -3.521 10.211 15.883 1 96.94 11 THR B N 1
ATOM 1317 C CA . THR B 1 11 ? -3.943 8.836 15.617 1 96.94 11 THR B CA 1
ATOM 1318 C C . THR B 1 11 ? -4.34 8.133 16.906 1 96.94 11 THR B C 1
ATOM 1320 O O . THR B 1 11 ? -3.949 8.562 18 1 96.94 11 THR B O 1
ATOM 1323 N N . LYS B 1 12 ? -5.148 7.102 16.844 1 97.31 12 LYS B N 1
ATOM 1324 C CA . LYS B 1 12 ? -5.609 6.367 18.016 1 97.31 12 LYS B CA 1
ATOM 1325 C C . LYS B 1 12 ? -5.035 4.953 18.031 1 97.31 12 LYS B C 1
ATOM 1327 O O . LYS B 1 12 ? -5.082 4.277 19.062 1 97.31 12 LYS B O 1
ATOM 1332 N N . ALA B 1 13 ? -4.555 4.5 16.969 1 97.19 13 ALA B N 1
ATOM 1333 C CA . ALA B 1 13 ? -3.834 3.232 16.875 1 97.19 13 ALA B CA 1
ATOM 1334 C C . ALA B 1 13 ? -2.445 3.438 16.281 1 97.19 13 ALA B C 1
ATOM 1336 O O . ALA B 1 13 ? -2.307 3.658 15.07 1 97.19 13 ALA B O 1
ATOM 1337 N N . ALA B 1 14 ? -1.428 3.346 17.156 1 96.25 14 ALA B N 1
ATOM 1338 C CA . ALA B 1 14 ? -0.088 3.697 16.703 1 96.25 14 ALA B CA 1
ATOM 1339 C C . ALA B 1 14 ? 0.969 2.814 17.359 1 96.25 14 ALA B C 1
ATOM 1341 O O . ALA B 1 14 ? 0.737 2.252 18.422 1 96.25 14 ALA B O 1
ATOM 1342 N N . ILE B 1 15 ? 2.021 2.6 16.625 1 94.75 15 ILE B N 1
ATOM 1343 C CA . ILE B 1 15 ? 3.273 2.094 17.172 1 94.75 15 ILE B CA 1
ATOM 1344 C C . ILE B 1 15 ? 4.324 3.203 17.172 1 94.75 15 ILE B C 1
ATOM 1346 O O . ILE B 1 15 ? 4.707 3.697 16.109 1 94.75 15 ILE B O 1
ATOM 1350 N N . ARG B 1 16 ? 4.781 3.629 18.25 1 90.75 16 ARG B N 1
ATOM 1351 C CA . ARG B 1 16 ? 5.746 4.715 18.391 1 90.75 16 ARG B CA 1
ATOM 1352 C C . ARG B 1 16 ? 5.309 5.938 17.594 1 90.75 16 ARG B C 1
ATOM 1354 O O . ARG B 1 16 ? 6.086 6.484 16.797 1 90.75 16 ARG B O 1
ATOM 1361 N N . ARG B 1 17 ? 4.043 6.211 17.609 1 87.12 17 ARG B N 1
ATOM 1362 C CA . ARG B 1 17 ? 3.426 7.422 17.078 1 87.12 17 ARG B CA 1
ATOM 1363 C C . ARG B 1 17 ? 3.174 7.285 15.578 1 87.12 17 ARG B C 1
ATOM 1365 O O . ARG B 1 17 ? 2.742 8.234 14.93 1 87.12 17 ARG B O 1
ATOM 1372 N N . HIS B 1 18 ? 3.465 6.102 15.102 1 92.56 18 HIS B N 1
ATOM 1373 C CA . HIS B 1 18 ? 3.143 5.828 13.703 1 92.56 18 HIS B CA 1
ATOM 1374 C C . HIS B 1 18 ? 1.757 5.207 13.57 1 92.56 18 HIS B C 1
ATOM 1376 O O . HIS B 1 18 ? 1.489 4.145 14.141 1 92.56 18 HIS B O 1
ATOM 1382 N N . PRO B 1 19 ? 0.927 5.898 12.844 1 96.56 19 PRO B N 1
ATOM 1383 C CA . PRO B 1 19 ? -0.386 5.277 12.648 1 96.56 19 PRO B CA 1
ATOM 1384 C C . PRO B 1 19 ? -0.301 3.91 11.984 1 96.56 19 PRO B C 1
ATOM 1386 O O . PRO B 1 19 ? 0.365 3.762 10.953 1 96.56 19 PRO B O 1
ATOM 1389 N N . ILE B 1 20 ? -0.995 2.961 12.492 1 97.69 20 ILE B N 1
ATOM 1390 C CA . ILE B 1 20 ? -0.874 1.572 12.062 1 97.69 20 ILE B CA 1
ATOM 1391 C C . ILE B 1 20 ? -1.691 1.354 10.797 1 97.69 20 ILE B C 1
ATOM 1393 O O . ILE B 1 20 ? -1.272 0.616 9.898 1 97.69 20 ILE B O 1
ATOM 1397 N N . HIS B 1 21 ? -2.838 2.035 10.734 1 98.19 21 HIS B N 1
ATOM 1398 C CA . HIS B 1 21 ? -3.77 1.798 9.641 1 98.19 21 HIS B CA 1
ATOM 1399 C C . HIS B 1 21 ? -3.119 2.08 8.289 1 98.19 21 HIS B C 1
ATOM 1401 O O . HIS B 1 21 ? -3.094 1.213 7.41 1 98.19 21 HIS B O 1
ATOM 1407 N N . PRO B 1 22 ? -2.465 3.201 8.102 1 96.06 22 PRO B N 1
ATOM 1408 C CA . PRO B 1 22 ? -1.831 3.445 6.801 1 96.06 22 PRO B CA 1
ATOM 1409 C C . PRO B 1 22 ? -0.689 2.477 6.512 1 96.06 22 PRO B C 1
ATOM 1411 O O . PRO B 1 22 ? -0.421 2.164 5.348 1 96.06 22 PRO B O 1
ATOM 1414 N N . MET B 1 23 ? -0.104 1.964 7.496 1 95.12 23 MET B N 1
ATOM 1415 C CA . MET B 1 23 ? 0.971 0.994 7.316 1 95.12 23 MET B CA 1
ATOM 1416 C C . MET B 1 23 ? 0.43 -0.321 6.766 1 95.12 23 MET B C 1
ATOM 1418 O O . MET B 1 23 ? 1.084 -0.973 5.949 1 95.12 23 MET B O 1
ATOM 1422 N N . LEU B 1 24 ? -0.709 -0.66 7.176 1 97.94 24 LEU B N 1
ATOM 1423 C CA . LEU B 1 24 ? -1.247 -1.982 6.875 1 97.94 24 LEU B CA 1
ATOM 1424 C C . LEU B 1 24 ? -1.976 -1.981 5.535 1 97.94 24 LEU B C 1
ATOM 1426 O O . LEU B 1 24 ? -2.082 -3.02 4.883 1 97.94 24 LEU B O 1
ATOM 1430 N N . VAL B 1 25 ? -2.477 -0.848 5.082 1 98.12 25 VAL B N 1
ATOM 1431 C CA . VAL B 1 25 ? -3.422 -0.833 3.971 1 98.12 25 VAL B CA 1
ATOM 1432 C C . VAL B 1 25 ? -2.688 -1.11 2.662 1 98.12 25 VAL B C 1
ATOM 1434 O O . VAL B 1 25 ? -3.309 -1.461 1.656 1 98.12 25 VAL B O 1
ATOM 1437 N N . SER B 1 26 ? -1.376 -0.975 2.625 1 98.25 26 SER B N 1
ATOM 1438 C CA . SER B 1 26 ? -0.612 -1.225 1.406 1 98.25 26 SER B CA 1
ATOM 1439 C C . SER B 1 26 ? -0.682 -2.693 1.001 1 98.25 26 SER B C 1
ATOM 1441 O O . SER B 1 26 ? -0.684 -3.014 -0.189 1 98.25 26 SER B O 1
ATOM 1443 N N . LEU B 1 27 ? -0.82 -3.551 1.963 1 98.62 27 LEU B N 1
ATOM 1444 C CA . LEU B 1 27 ? -0.807 -4.984 1.689 1 98.62 27 LEU B CA 1
ATOM 1445 C C . LEU B 1 27 ? -2.051 -5.402 0.913 1 98.62 27 LEU B C 1
ATOM 1447 O O . LEU B 1 27 ? -1.951 -5.867 -0.223 1 98.62 27 LEU B O 1
ATOM 1451 N N . PRO B 1 28 ? -3.207 -5.141 1.449 1 98.88 28 PRO B N 1
ATOM 1452 C CA . PRO B 1 28 ? -4.383 -5.57 0.687 1 98.88 28 PRO B CA 1
ATOM 1453 C C . PRO B 1 28 ? -4.523 -4.832 -0.643 1 98.88 28 PRO B C 1
ATOM 1455 O O . PRO B 1 28 ? -5.043 -5.395 -1.611 1 98.88 28 PRO B O 1
ATOM 1458 N N . ILE B 1 29 ? -4.102 -3.631 -0.708 1 98.81 29 ILE B N 1
ATOM 1459 C CA . ILE B 1 29 ? -4.211 -2.896 -1.963 1 98.81 29 ILE B CA 1
ATOM 1460 C C . ILE B 1 29 ? -3.375 -3.584 -3.039 1 98.81 29 ILE B C 1
ATOM 1462 O O . ILE B 1 29 ? -3.881 -3.906 -4.117 1 98.81 29 ILE B O 1
ATOM 1466 N N . GLY B 1 30 ? -2.135 -3.82 -2.758 1 98.81 30 GLY B N 1
ATOM 1467 C CA . GLY B 1 30 ? -1.275 -4.473 -3.73 1 98.81 30 GLY B CA 1
ATOM 1468 C C . GLY B 1 30 ? -1.731 -5.879 -4.082 1 98.81 30 GLY B C 1
ATOM 1469 O O . GLY B 1 30 ? -1.71 -6.266 -5.254 1 98.81 30 GLY B O 1
ATOM 1470 N N . LEU B 1 31 ? -2.156 -6.598 -3.133 1 98.94 31 LEU B N 1
ATOM 1471 C CA . LEU B 1 31 ? -2.496 -8 -3.33 1 98.94 31 LEU B CA 1
ATOM 1472 C C . LEU B 1 31 ? -3.803 -8.141 -4.105 1 98.94 31 LEU B C 1
ATOM 1474 O O . LEU B 1 31 ? -3.902 -8.961 -5.023 1 98.94 31 LEU B O 1
ATOM 1478 N N . LEU B 1 32 ? -4.758 -7.336 -3.754 1 98.94 32 LEU B N 1
ATOM 1479 C CA . LEU B 1 32 ? -6.039 -7.426 -4.441 1 98.94 32 LEU B CA 1
ATOM 1480 C C . LEU B 1 32 ? -5.934 -6.887 -5.863 1 98.94 32 LEU B C 1
ATOM 1482 O O . LEU B 1 32 ? -6.602 -7.383 -6.773 1 98.94 32 LEU B O 1
ATOM 1486 N N . MET B 1 33 ? -5.121 -5.891 -6.039 1 98.88 33 MET B N 1
ATOM 1487 C CA . MET B 1 33 ? -4.852 -5.453 -7.402 1 98.88 33 MET B CA 1
ATOM 1488 C C . MET B 1 33 ? -4.129 -6.539 -8.188 1 98.88 33 MET B C 1
ATOM 1490 O O . MET B 1 33 ? -4.387 -6.73 -9.383 1 98.88 33 MET B O 1
ATOM 1494 N N . GLY B 1 34 ? -3.238 -7.207 -7.551 1 98.88 34 GLY B N 1
ATOM 1495 C CA . GLY B 1 34 ? -2.6 -8.359 -8.172 1 98.88 34 GLY B CA 1
ATOM 1496 C C . GLY B 1 34 ? -3.584 -9.438 -8.586 1 98.88 34 GLY B C 1
ATOM 1497 O O . GLY B 1 34 ? -3.416 -10.07 -9.625 1 98.88 34 GLY B O 1
ATOM 1498 N N . ALA B 1 35 ? -4.531 -9.633 -7.75 1 98.88 35 ALA B N 1
ATOM 1499 C CA . ALA B 1 35 ? -5.559 -10.617 -8.086 1 98.88 35 ALA B CA 1
ATOM 1500 C C . ALA B 1 35 ? -6.305 -10.219 -9.359 1 98.88 35 ALA B C 1
ATOM 1502 O O . ALA B 1 35 ? -6.562 -11.062 -10.219 1 98.88 35 ALA B O 1
ATOM 1503 N N . LEU B 1 36 ? -6.668 -8.992 -9.445 1 98.88 36 LEU B N 1
ATOM 1504 C CA . LEU B 1 36 ? -7.332 -8.5 -10.648 1 98.88 36 LEU B CA 1
ATOM 1505 C C . LEU B 1 36 ? -6.461 -8.727 -11.875 1 98.88 36 LEU B C 1
ATOM 1507 O O . LEU B 1 36 ? -6.941 -9.227 -12.898 1 98.88 36 LEU B O 1
ATOM 1511 N N . LEU B 1 37 ? -5.215 -8.406 -11.773 1 98.81 37 LEU B N 1
ATOM 1512 C CA . LEU B 1 37 ? -4.301 -8.586 -12.891 1 98.81 37 LEU B CA 1
ATOM 1513 C C . LEU B 1 37 ? -4.152 -10.062 -13.242 1 98.81 37 LEU B C 1
ATOM 1515 O O . LEU B 1 37 ? -4.051 -10.422 -14.414 1 98.81 37 LEU B O 1
ATOM 1519 N N . SER B 1 38 ? -4.145 -10.875 -12.281 1 98.81 38 SER B N 1
ATOM 1520 C CA . SER B 1 38 ? -4.07 -12.312 -12.508 1 98.81 38 SER B CA 1
ATOM 1521 C C . SER B 1 38 ? -5.316 -12.82 -13.227 1 98.81 38 SER B C 1
ATOM 1523 O O . SER B 1 38 ? -5.223 -13.688 -14.094 1 98.81 38 SER B O 1
ATOM 1525 N N . ASP B 1 39 ? -6.418 -12.32 -12.82 1 98.81 39 ASP B N 1
ATOM 1526 C CA . ASP B 1 39 ? -7.648 -12.703 -13.5 1 98.81 39 ASP B CA 1
ATOM 1527 C C . ASP B 1 39 ? -7.609 -12.297 -14.969 1 98.81 39 ASP B C 1
ATOM 1529 O O . ASP B 1 39 ? -8.055 -13.047 -15.844 1 98.81 39 ASP B O 1
ATOM 1533 N N . ILE B 1 40 ? -7.16 -11.156 -15.219 1 98.75 40 ILE B N 1
ATOM 1534 C CA . ILE B 1 40 ? -7.027 -10.688 -16.594 1 98.75 40 ILE B CA 1
ATOM 1535 C C . ILE B 1 40 ? -6.059 -11.594 -17.359 1 98.75 40 ILE B C 1
ATOM 1537 O O . ILE B 1 40 ? -6.328 -11.984 -18.5 1 98.75 40 ILE B O 1
ATOM 1541 N N . ALA B 1 41 ? -4.969 -11.906 -16.734 1 98.69 41 ALA B N 1
ATOM 1542 C CA . ALA B 1 41 ? -4.008 -12.82 -17.359 1 98.69 41 ALA B CA 1
ATOM 1543 C C . ALA B 1 41 ? -4.648 -14.164 -17.672 1 98.69 41 ALA B C 1
ATOM 1545 O O . ALA B 1 41 ? -4.414 -14.734 -18.734 1 98.69 41 ALA B O 1
ATOM 1546 N N . PHE B 1 42 ? -5.383 -14.633 -16.719 1 98.5 42 PHE B N 1
ATOM 1547 C CA . PHE B 1 42 ? -6.094 -15.883 -16.969 1 98.5 42 PHE B CA 1
ATOM 1548 C C . PHE B 1 42 ? -7.004 -15.75 -18.188 1 98.5 42 PHE B C 1
ATOM 1550 O O . PHE B 1 42 ? -7.027 -16.625 -19.047 1 98.5 42 PHE B O 1
ATOM 1557 N N . ALA B 1 43 ? -7.734 -14.695 -18.266 1 98 43 ALA B N 1
ATOM 1558 C CA . ALA B 1 43 ? -8.695 -14.477 -19.344 1 98 43 ALA B CA 1
ATOM 1559 C C . ALA B 1 43 ? -8 -14.383 -20.703 1 98 43 ALA B C 1
ATOM 1561 O O . ALA B 1 43 ? -8.547 -14.828 -21.719 1 98 43 ALA B O 1
ATOM 1562 N N . VAL B 1 44 ? -6.852 -13.828 -20.719 1 98.06 44 VAL B N 1
ATOM 1563 C CA . VAL B 1 44 ? -6.152 -13.57 -21.969 1 98.06 44 VAL B CA 1
ATOM 1564 C C . VAL B 1 44 ? -5.297 -14.773 -22.344 1 98.06 44 VAL B C 1
ATOM 1566 O O . VAL B 1 44 ? -5.273 -15.195 -23.5 1 98.06 44 VAL B O 1
ATOM 1569 N N . LEU B 1 45 ? -4.648 -15.406 -21.359 1 97.69 45 LEU B N 1
ATOM 1570 C CA . LEU B 1 45 ? -3.643 -16.422 -21.641 1 97.69 45 LEU B CA 1
ATOM 1571 C C . LEU B 1 45 ? -4.227 -17.828 -21.453 1 97.69 45 LEU B C 1
ATOM 1573 O O . LEU B 1 45 ? -3.633 -18.812 -21.891 1 97.69 45 LEU B O 1
ATOM 1577 N N . GLU B 1 46 ? -5.27 -17.938 -20.781 1 96.31 46 GLU B N 1
ATOM 1578 C CA . GLU B 1 46 ? -5.953 -19.203 -20.531 1 96.31 46 GLU B CA 1
ATOM 1579 C C . GLU B 1 46 ? -5.027 -20.203 -19.859 1 96.31 46 GLU B C 1
ATOM 1581 O O . GLU B 1 46 ? -5.039 -21.391 -20.188 1 96.31 46 GLU B O 1
ATOM 1586 N N . ASP B 1 47 ? -4.184 -19.734 -19.031 1 97.25 47 ASP B N 1
ATOM 1587 C CA . ASP B 1 47 ? -3.273 -20.531 -18.203 1 97.25 47 ASP B CA 1
ATOM 1588 C C . ASP B 1 47 ? -3.783 -20.641 -16.766 1 97.25 47 ASP B C 1
ATOM 1590 O O . ASP B 1 47 ? -3.957 -19.641 -16.094 1 97.25 47 ASP B O 1
ATOM 1594 N N . THR B 1 48 ? -3.951 -21.938 -16.312 1 96.94 48 THR B N 1
ATOM 1595 C CA . THR B 1 48 ? -4.582 -22.188 -15.023 1 96.94 48 THR B CA 1
ATOM 1596 C C . THR B 1 48 ? -3.697 -21.703 -13.875 1 96.94 48 THR B C 1
ATOM 1598 O O . THR B 1 48 ? -4.164 -21.531 -12.75 1 96.94 48 THR B O 1
ATOM 1601 N N . PHE B 1 49 ? -2.455 -21.453 -14.125 1 98 49 PHE B N 1
ATOM 1602 C CA . PHE B 1 49 ? -1.57 -20.859 -13.133 1 98 49 PHE B CA 1
ATOM 1603 C C . PHE B 1 49 ? -2.166 -19.562 -12.578 1 98 49 PHE B C 1
ATOM 1605 O O . PHE B 1 49 ? -2.158 -19.344 -11.367 1 98 49 PHE B O 1
ATOM 1612 N N . TRP B 1 50 ? -2.689 -18.844 -13.492 1 98.62 50 TRP B N 1
ATOM 1613 C CA . TRP B 1 50 ? -3.162 -17.516 -13.117 1 98.62 50 TRP B CA 1
ATOM 1614 C C . TRP B 1 50 ? -4.438 -17.609 -12.281 1 98.62 50 TRP B C 1
ATOM 1616 O O . TRP B 1 50 ? -4.711 -16.734 -11.453 1 98.62 50 TRP B O 1
ATOM 1626 N N . ALA B 1 51 ? -5.195 -18.641 -12.469 1 98.19 51 ALA B N 1
ATOM 1627 C CA . ALA B 1 51 ? -6.371 -18.859 -11.633 1 98.19 51 ALA B CA 1
ATOM 1628 C C . ALA B 1 51 ? -5.969 -19.141 -10.188 1 98.19 51 ALA B C 1
ATOM 1630 O O . ALA B 1 51 ? -6.539 -18.562 -9.258 1 98.19 51 ALA B O 1
ATOM 1631 N N . GLU B 1 52 ? -5.023 -19.953 -10.07 1 98.25 52 GLU B N 1
ATOM 1632 C CA . GLU B 1 52 ? -4.551 -20.281 -8.727 1 98.25 52 GLU B CA 1
ATOM 1633 C C . GLU B 1 52 ? -3.875 -19.078 -8.078 1 98.25 52 GLU B C 1
ATOM 1635 O O . GLU B 1 52 ? -4.086 -18.812 -6.891 1 98.25 52 GLU B O 1
ATOM 1640 N N . ALA B 1 53 ? -3.082 -18.359 -8.844 1 98.69 53 ALA B N 1
ATOM 1641 C CA . ALA B 1 53 ? -2.443 -17.141 -8.344 1 98.69 53 ALA B CA 1
ATOM 1642 C C . ALA B 1 53 ? -3.482 -16.156 -7.82 1 98.69 53 ALA B C 1
ATOM 1644 O O . ALA B 1 53 ? -3.334 -15.609 -6.727 1 98.69 53 ALA B O 1
ATOM 1645 N N . ALA B 1 54 ? -4.512 -16.031 -8.594 1 98.81 54 ALA B N 1
ATOM 1646 C CA . ALA B 1 54 ? -5.57 -15.102 -8.203 1 98.81 54 ALA B CA 1
ATOM 1647 C C . ALA B 1 54 ? -6.23 -15.539 -6.898 1 98.81 54 ALA B C 1
ATOM 1649 O O . ALA B 1 54 ? -6.531 -14.703 -6.039 1 98.81 54 ALA B O 1
ATOM 1650 N N . PHE B 1 55 ? -6.441 -16.812 -6.746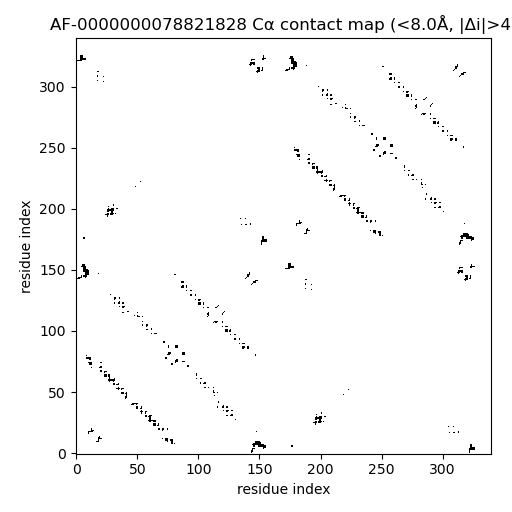 1 98.62 55 PHE B N 1
ATOM 1651 C CA . PHE B 1 55 ? -7.078 -17.328 -5.539 1 98.62 55 PHE B CA 1
ATOM 1652 C C . PHE B 1 55 ? -6.27 -16.953 -4.301 1 98.62 55 PHE B C 1
ATOM 1654 O O . PHE B 1 55 ? -6.816 -16.406 -3.338 1 98.62 55 PHE B O 1
ATOM 1661 N N . TRP B 1 56 ? -5 -17.156 -4.34 1 98.75 56 TRP B N 1
ATOM 1662 C CA . TRP B 1 56 ? -4.156 -16.922 -3.17 1 98.75 56 TRP B CA 1
ATOM 1663 C C . TRP B 1 56 ? -3.963 -15.43 -2.936 1 98.75 56 TRP B C 1
ATOM 1665 O O . TRP B 1 56 ? -3.855 -14.984 -1.791 1 98.75 56 TRP B O 1
ATOM 1675 N N . LEU B 1 57 ? -3.904 -14.664 -3.994 1 98.94 57 LEU B N 1
ATOM 1676 C CA . LEU B 1 57 ? -3.83 -13.211 -3.857 1 98.94 57 LEU B CA 1
ATOM 1677 C C . LEU B 1 57 ? -5.102 -12.664 -3.219 1 98.94 57 LEU B C 1
ATOM 1679 O O . LEU B 1 57 ? -5.039 -11.773 -2.367 1 98.94 57 LEU B O 1
ATOM 1683 N N . LEU B 1 58 ? -6.223 -13.211 -3.629 1 98.88 58 LEU B N 1
ATOM 1684 C CA . LEU B 1 58 ? -7.488 -12.828 -3.014 1 98.88 58 LEU B CA 1
ATOM 1685 C C . LEU B 1 58 ? -7.504 -13.18 -1.532 1 98.88 58 LEU B C 1
ATOM 1687 O O . LEU B 1 58 ? -7.887 -12.359 -0.695 1 98.88 58 LEU B O 1
ATOM 1691 N N . ALA B 1 59 ? -7.109 -14.367 -1.242 1 98.81 59 ALA B N 1
ATOM 1692 C CA . ALA B 1 59 ? -7.113 -14.828 0.145 1 98.81 59 ALA B CA 1
ATOM 1693 C C . ALA B 1 59 ? -6.191 -13.977 1.01 1 98.81 59 ALA B C 1
ATOM 1695 O O . ALA B 1 59 ? -6.578 -13.539 2.098 1 98.81 59 ALA B O 1
ATOM 1696 N N . ALA B 1 60 ? -5.004 -13.727 0.554 1 98.88 60 ALA B N 1
ATOM 1697 C CA . ALA B 1 60 ? -4.043 -12.914 1.297 1 98.88 60 ALA B CA 1
ATOM 1698 C C . ALA B 1 60 ? -4.508 -11.461 1.388 1 98.88 60 ALA B C 1
ATOM 1700 O O . ALA B 1 60 ? -4.316 -10.805 2.416 1 98.88 60 ALA B O 1
ATOM 1701 N N . GLY B 1 61 ? -5.051 -10.969 0.268 1 98.94 61 GLY B N 1
ATOM 1702 C CA . GLY B 1 61 ? -5.629 -9.633 0.284 1 98.94 61 GLY B CA 1
ATOM 1703 C C . GLY B 1 61 ? -6.766 -9.484 1.276 1 98.94 61 GLY B C 1
ATOM 1704 O O . GLY B 1 61 ? -6.852 -8.484 1.984 1 98.94 61 GLY B O 1
ATOM 1705 N N . LEU B 1 62 ? -7.602 -10.469 1.328 1 98.94 62 LEU B N 1
ATOM 1706 C CA . LEU B 1 62 ? -8.703 -10.469 2.281 1 98.94 62 LEU B CA 1
ATOM 1707 C C . LEU B 1 62 ? -8.188 -10.508 3.715 1 98.94 62 LEU B C 1
ATOM 1709 O O . LEU B 1 62 ? -8.625 -9.727 4.559 1 98.94 62 LEU B O 1
ATOM 1713 N N . ALA B 1 63 ? -7.246 -11.359 3.994 1 98.88 63 ALA B N 1
ATOM 1714 C CA . ALA B 1 63 ? -6.688 -11.484 5.336 1 98.88 63 ALA B CA 1
ATOM 1715 C C . ALA B 1 63 ? -6.039 -10.172 5.781 1 98.88 63 ALA B C 1
ATOM 1717 O O . ALA B 1 63 ? -6.305 -9.68 6.879 1 98.88 63 ALA B O 1
ATOM 1718 N N . SER B 1 64 ? -5.223 -9.594 4.977 1 98.81 64 SER B N 1
ATOM 1719 C CA . SER B 1 64 ? -4.551 -8.344 5.32 1 98.81 64 SER B CA 1
ATOM 1720 C C . SER B 1 64 ? -5.535 -7.184 5.363 1 98.81 64 SER B C 1
ATOM 1722 O O . SER B 1 64 ? -5.371 -6.25 6.152 1 98.81 64 SER B O 1
ATOM 1724 N N . GLY B 1 65 ? -6.531 -7.238 4.5 1 98.88 65 GLY B N 1
ATOM 1725 C CA . GLY B 1 65 ? -7.582 -6.23 4.535 1 98.88 65 GLY B CA 1
ATOM 1726 C C . GLY B 1 65 ? -8.367 -6.234 5.832 1 98.88 65 GLY B C 1
ATOM 1727 O O . GLY B 1 65 ? -8.734 -5.172 6.348 1 98.88 65 GLY B O 1
ATOM 1728 N N . LEU B 1 66 ? -8.648 -7.391 6.332 1 98.88 66 LEU B N 1
ATOM 1729 C CA . LEU B 1 66 ? -9.344 -7.504 7.605 1 98.88 66 LEU B CA 1
ATOM 1730 C C . LEU B 1 66 ? -8.508 -6.906 8.734 1 98.88 66 LEU B C 1
ATOM 1732 O O . LEU B 1 66 ? -9.047 -6.238 9.625 1 98.88 66 LEU B O 1
ATOM 1736 N N . LEU B 1 67 ? -7.215 -7.141 8.703 1 98.75 67 LEU B N 1
ATOM 1737 C CA . LEU B 1 67 ? -6.332 -6.535 9.688 1 98.75 67 LEU B CA 1
ATOM 1738 C C . LEU B 1 67 ? -6.336 -5.016 9.57 1 98.75 67 LEU B C 1
ATOM 1740 O O . LEU B 1 67 ? -6.383 -4.312 10.586 1 98.75 67 LEU B O 1
ATOM 1744 N N . ALA B 1 68 ? -6.273 -4.508 8.359 1 98.69 68 ALA B N 1
ATOM 1745 C CA . ALA B 1 68 ? -6.34 -3.068 8.133 1 98.69 68 ALA B CA 1
ATOM 1746 C C . ALA B 1 68 ? -7.676 -2.5 8.609 1 98.69 68 ALA B C 1
ATOM 1748 O O . ALA B 1 68 ? -7.727 -1.406 9.18 1 98.69 68 ALA B O 1
ATOM 1749 N N . ALA B 1 69 ? -8.734 -3.271 8.414 1 98.81 69 ALA B N 1
ATOM 1750 C CA . ALA B 1 69 ? -10.07 -2.83 8.805 1 98.81 69 ALA B CA 1
ATOM 1751 C C . ALA B 1 69 ? -10.172 -2.658 10.32 1 98.81 69 ALA B C 1
ATOM 1753 O O . ALA B 1 69 ? -10.797 -1.715 10.805 1 98.81 69 ALA B O 1
ATOM 1754 N N . LEU B 1 70 ? -9.586 -3.545 11.062 1 98.69 70 LEU B N 1
ATOM 1755 C CA . LEU B 1 70 ? -9.609 -3.449 12.516 1 98.69 70 LEU B CA 1
ATOM 1756 C C . LEU B 1 70 ? -8.992 -2.135 12.984 1 98.69 70 LEU B C 1
ATOM 1758 O O . LEU B 1 70 ? -9.594 -1.413 13.781 1 98.69 70 LEU B O 1
ATOM 1762 N N . THR B 1 71 ? -7.844 -1.824 12.461 1 98.56 71 THR B N 1
ATOM 1763 C CA . THR B 1 71 ? -7.184 -0.587 12.867 1 98.56 71 THR B CA 1
ATOM 1764 C C . THR B 1 71 ? -7.902 0.625 12.281 1 98.56 71 THR B C 1
ATOM 1766 O O . THR B 1 71 ? -7.93 1.694 12.891 1 98.56 71 THR B O 1
ATOM 1769 N N . GLY B 1 72 ? -8.492 0.472 11.102 1 98.62 72 GLY B N 1
ATOM 1770 C CA . GLY B 1 72 ? -9.289 1.537 10.516 1 98.62 72 GLY B CA 1
ATOM 1771 C C . GLY B 1 72 ? -10.508 1.898 11.352 1 98.62 72 GLY B C 1
ATOM 1772 O O . GLY B 1 72 ? -10.836 3.076 11.484 1 98.62 72 GLY B O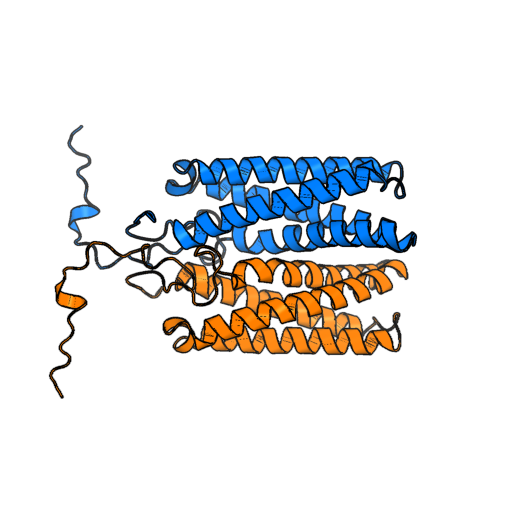 1
ATOM 1773 N N . VAL B 1 73 ? -11.148 0.9 11.883 1 98.75 73 VAL B N 1
ATOM 1774 C CA . VAL B 1 73 ? -12.312 1.121 12.734 1 98.75 73 VAL B CA 1
ATOM 1775 C C . VAL B 1 73 ? -11.898 1.852 14.008 1 98.75 73 VAL B C 1
ATOM 1777 O O . VAL B 1 73 ? -12.602 2.758 14.469 1 98.75 73 VAL B O 1
ATOM 1780 N N . ILE B 1 74 ? -10.805 1.5 14.578 1 98.62 74 ILE B N 1
ATOM 1781 C CA . ILE B 1 74 ? -10.281 2.182 15.758 1 98.62 74 ILE B CA 1
ATOM 1782 C C . ILE B 1 74 ? -10.039 3.656 15.438 1 98.62 74 ILE B C 1
ATOM 1784 O O . ILE B 1 74 ? -10.406 4.535 16.219 1 98.62 74 ILE B O 1
ATOM 1788 N N . GLU B 1 75 ? -9.484 3.891 14.297 1 98.62 75 GLU B N 1
ATOM 1789 C CA . GLU B 1 75 ? -9.219 5.266 13.883 1 98.62 75 GLU B CA 1
ATOM 1790 C C . GLU B 1 75 ? -10.523 6.023 13.633 1 98.62 75 GLU B C 1
ATOM 1792 O O . GLU B 1 75 ? -10.672 7.164 14.07 1 98.62 75 GLU B O 1
ATOM 1797 N N . LEU B 1 76 ? -11.43 5.414 12.938 1 98.62 76 LEU B N 1
ATOM 1798 C CA . LEU B 1 76 ? -12.688 6.051 12.578 1 98.62 76 LEU B CA 1
ATOM 1799 C C . LEU B 1 76 ? -13.484 6.426 13.82 1 98.62 76 LEU B C 1
ATOM 1801 O O . LEU B 1 76 ? -14.023 7.531 13.914 1 98.62 76 LEU B O 1
ATOM 1805 N N . LEU B 1 77 ? -13.477 5.582 14.766 1 98.38 77 LEU B N 1
ATOM 1806 C CA . LEU B 1 77 ? -14.297 5.801 15.961 1 98.38 77 LEU B CA 1
ATOM 1807 C C . LEU B 1 77 ? -13.523 6.609 17 1 98.38 77 LEU B C 1
ATOM 1809 O O . LEU B 1 77 ? -14.125 7.316 17.812 1 98.38 77 LEU B O 1
ATOM 1813 N N . GLY B 1 78 ? -12.242 6.512 16.984 1 98.12 78 GLY B N 1
ATOM 1814 C CA . GLY B 1 78 ? -11.438 7.117 18.031 1 98.12 78 GLY B CA 1
ATOM 1815 C C . GLY B 1 78 ? -11 8.531 17.703 1 98.12 78 GLY B C 1
ATOM 1816 O O . GLY B 1 78 ? -10.781 9.344 18.609 1 98.12 78 GLY B O 1
ATOM 1817 N N . VAL B 1 79 ? -10.789 8.789 16.453 1 97.88 79 VAL B N 1
ATOM 1818 C CA . VAL B 1 79 ? -10.359 10.117 16.031 1 97.88 79 VAL B CA 1
ATOM 1819 C C . VAL B 1 79 ? -11.57 11.008 15.797 1 97.88 79 VAL B C 1
ATOM 1821 O O . VAL B 1 79 ? -12.375 10.75 14.898 1 97.88 79 VAL B O 1
ATOM 1824 N N . GLN B 1 80 ? -11.695 12.086 16.594 1 97.69 80 GLN B N 1
ATOM 1825 C CA . GLN B 1 80 ? -12.875 12.945 16.562 1 97.69 80 GLN B CA 1
ATOM 1826 C C . GLN B 1 80 ? -13.102 13.539 15.18 1 97.69 80 GLN B C 1
ATOM 1828 O O . GLN B 1 80 ? -14.227 13.547 14.672 1 97.69 80 GLN B O 1
ATOM 1833 N N . ARG B 1 81 ? -12.078 14.047 14.57 1 97.25 81 ARG B N 1
ATOM 1834 C CA . ARG B 1 81 ? -12.203 14.641 13.242 1 97.25 81 ARG B CA 1
ATOM 1835 C C . ARG B 1 81 ? -12.695 13.617 12.227 1 97.25 81 ARG B C 1
ATOM 1837 O O . ARG B 1 81 ? -13.539 13.93 11.383 1 97.25 81 ARG B O 1
ATOM 1844 N N . ALA B 1 82 ? -12.227 12.438 12.266 1 98.12 82 ALA B N 1
ATOM 1845 C CA . ALA B 1 82 ? -12.672 11.383 11.359 1 98.12 82 ALA B CA 1
ATOM 1846 C C . ALA B 1 82 ? -14.156 11.102 11.531 1 98.12 82 ALA B C 1
ATOM 1848 O O . ALA B 1 82 ? -14.891 10.977 10.547 1 98.12 82 ALA B O 1
ATOM 1849 N N . ARG B 1 83 ? -14.578 11.047 12.734 1 97.94 83 ARG B N 1
ATOM 1850 C CA . ARG B 1 83 ? -15.977 10.766 13.023 1 97.94 83 ARG B CA 1
ATOM 1851 C C . ARG B 1 83 ? -16.891 11.836 12.43 1 97.94 83 ARG B C 1
ATOM 1853 O O . ARG B 1 83 ? -18.031 11.562 12.078 1 97.94 83 ARG B O 1
ATOM 1860 N N . ARG B 1 84 ? -16.344 12.977 12.344 1 97.44 84 ARG B N 1
ATOM 1861 C CA . ARG B 1 84 ? -17.156 14.117 11.938 1 97.44 84 ARG B CA 1
ATOM 1862 C C . ARG B 1 84 ? -17.141 14.297 10.43 1 97.44 84 ARG B C 1
ATOM 1864 O O . ARG B 1 84 ? -17.922 15.07 9.875 1 97.44 84 ARG B O 1
ATOM 1871 N N . LEU B 1 85 ? -16.281 13.609 9.734 1 97.88 85 LEU B N 1
ATOM 1872 C CA . LEU B 1 85 ? -16.156 13.734 8.289 1 97.88 85 LEU B CA 1
ATOM 1873 C C . LEU B 1 85 ? -16.969 12.656 7.578 1 97.88 85 LEU B C 1
ATOM 1875 O O . LEU B 1 85 ? -16.672 11.469 7.68 1 97.88 85 LEU B O 1
ATOM 1879 N N . PRO B 1 86 ? -18 13.062 6.859 1 98.12 86 PRO B N 1
ATOM 1880 C CA . PRO B 1 86 ? -18.766 12.062 6.102 1 98.12 86 PRO B CA 1
ATOM 1881 C C . PRO B 1 86 ? -17.891 11.234 5.168 1 98.12 86 PRO B C 1
ATOM 1883 O O . PRO B 1 86 ? -18.156 10.055 4.949 1 98.12 86 PRO B O 1
ATOM 1886 N N . MET B 1 87 ? -16.906 11.828 4.605 1 97.62 87 MET B N 1
ATOM 1887 C CA . MET B 1 87 ? -16.047 11.117 3.676 1 97.62 87 MET B CA 1
ATOM 1888 C C . MET B 1 87 ? -15.305 9.977 4.379 1 97.62 87 MET B C 1
ATOM 1890 O O . MET B 1 87 ? -14.977 8.969 3.752 1 97.62 87 MET B O 1
ATOM 1894 N N . ALA B 1 88 ? -14.961 10.156 5.648 1 98.69 88 ALA B N 1
ATOM 1895 C CA . ALA B 1 88 ? -14.336 9.07 6.391 1 98.69 88 ALA B CA 1
ATOM 1896 C C . ALA B 1 88 ? -15.266 7.863 6.488 1 98.69 88 ALA B C 1
ATOM 1898 O O . ALA B 1 88 ? -14.836 6.719 6.332 1 98.69 88 ALA B O 1
ATOM 1899 N N . TRP B 1 89 ? -16.516 8.094 6.703 1 98.81 89 TRP B N 1
ATOM 1900 C CA . TRP B 1 89 ? -17.516 7.023 6.758 1 98.81 89 TRP B CA 1
ATOM 1901 C C . TRP B 1 89 ? -17.688 6.371 5.387 1 98.81 89 TRP B C 1
ATOM 1903 O O . TRP B 1 89 ? -17.797 5.148 5.285 1 98.81 89 TRP B O 1
ATOM 1913 N N . LEU B 1 90 ? -17.75 7.18 4.402 1 98.88 90 LEU B N 1
ATOM 1914 C CA . LEU B 1 90 ? -17.859 6.652 3.047 1 98.88 90 LEU B CA 1
ATOM 1915 C C . LEU B 1 90 ? -16.672 5.758 2.715 1 98.88 90 LEU B C 1
ATOM 1917 O O . LEU B 1 90 ? -16.828 4.68 2.139 1 98.88 90 LEU B O 1
ATOM 1921 N N . HIS B 1 91 ? -15.445 6.238 3.01 1 98.88 91 HIS B N 1
ATOM 1922 C CA . HIS B 1 91 ? -14.242 5.426 2.857 1 98.88 91 HIS B CA 1
ATOM 1923 C C . HIS B 1 91 ? -14.406 4.074 3.547 1 98.88 91 HIS B C 1
ATOM 1925 O O . HIS B 1 91 ? -14.117 3.031 2.951 1 98.88 91 HIS B O 1
ATOM 1931 N N . GLY B 1 92 ? -14.906 4.062 4.773 1 98.81 92 GLY B N 1
ATOM 1932 C CA . GLY B 1 92 ? -15.117 2.828 5.512 1 98.81 92 GLY B CA 1
ATOM 1933 C C . GLY B 1 92 ? -16.125 1.904 4.859 1 98.81 92 GLY B C 1
ATOM 1934 O O . GLY B 1 92 ? -15.891 0.702 4.738 1 98.81 92 GLY B O 1
ATOM 1935 N N . ILE B 1 93 ? -17.219 2.418 4.426 1 98.81 93 ILE B N 1
ATOM 1936 C CA . ILE B 1 93 ? -18.297 1.641 3.838 1 98.81 93 ILE B CA 1
ATOM 1937 C C . ILE B 1 93 ? -17.844 1.015 2.525 1 98.81 93 ILE B C 1
ATOM 1939 O O . ILE B 1 93 ? -18.109 -0.158 2.258 1 98.81 93 ILE B O 1
ATOM 1943 N N . ILE B 1 94 ? -17.156 1.804 1.751 1 98.94 94 ILE B N 1
ATOM 1944 C CA . ILE B 1 94 ? -16.641 1.279 0.488 1 98.94 94 ILE B CA 1
ATOM 1945 C C . ILE B 1 94 ? -15.68 0.13 0.759 1 98.94 94 ILE B C 1
ATOM 1947 O O . ILE B 1 94 ? -15.703 -0.888 0.063 1 98.94 94 ILE B O 1
ATOM 1951 N N . ASN B 1 95 ? -14.859 0.289 1.781 1 98.94 95 ASN B N 1
ATOM 1952 C CA . ASN B 1 95 ? -13.898 -0.779 2.059 1 98.94 95 ASN B CA 1
ATOM 1953 C C . ASN B 1 95 ? -14.586 -2.008 2.646 1 98.94 95 ASN B C 1
ATOM 1955 O O . ASN B 1 95 ? -14.164 -3.139 2.406 1 98.94 95 ASN B O 1
ATOM 1959 N N . LEU B 1 96 ? -15.711 -1.835 3.328 1 98.88 96 LEU B N 1
ATOM 1960 C CA . LEU B 1 96 ? -16.516 -2.982 3.738 1 98.88 96 LEU B CA 1
ATOM 1961 C C . LEU B 1 96 ? -17.047 -3.73 2.523 1 98.88 96 LEU B C 1
ATOM 1963 O O . LEU B 1 96 ? -17.031 -4.965 2.492 1 98.88 96 LEU B O 1
ATOM 1967 N N . ALA B 1 97 ? -17.469 -3.006 1.548 1 98.94 97 ALA B N 1
ATOM 1968 C CA . ALA B 1 97 ? -17.906 -3.617 0.299 1 98.94 97 ALA B CA 1
ATOM 1969 C C . ALA B 1 97 ? -16.766 -4.355 -0.39 1 98.94 97 ALA B C 1
ATOM 1971 O O . ALA B 1 97 ? -16.953 -5.457 -0.915 1 98.94 97 ALA B O 1
ATOM 1972 N N . VAL B 1 98 ? -15.586 -3.717 -0.414 1 98.94 98 VAL B N 1
ATOM 1973 C CA . VAL B 1 98 ? -14.406 -4.34 -1.003 1 98.94 98 VAL B CA 1
ATOM 1974 C C . VAL B 1 98 ? -14.141 -5.684 -0.329 1 98.94 98 VAL B C 1
ATOM 1976 O O . VAL B 1 98 ? -13.938 -6.695 -1.006 1 98.94 98 VAL B O 1
ATOM 1979 N N . LEU B 1 99 ? -14.172 -5.707 1.004 1 98.94 99 LEU B N 1
ATOM 1980 C CA . LEU B 1 99 ? -13.945 -6.941 1.745 1 98.94 99 LEU B CA 1
ATOM 1981 C C . LEU B 1 99 ? -15.039 -7.965 1.45 1 98.94 99 LEU B C 1
ATOM 1983 O O . LEU B 1 99 ? -14.758 -9.156 1.33 1 98.94 99 LEU B O 1
ATOM 1987 N N . GLY B 1 100 ? -16.266 -7.52 1.343 1 98.94 100 GLY B N 1
ATOM 1988 C CA . GLY B 1 100 ? -17.359 -8.398 0.971 1 98.94 100 GLY B CA 1
ATOM 1989 C C . GLY B 1 100 ? -17.188 -9.016 -0.407 1 98.94 100 GLY B C 1
ATOM 1990 O O . GLY B 1 100 ? -17.391 -10.211 -0.588 1 98.94 100 GLY B O 1
ATOM 1991 N N . LEU B 1 101 ? -16.828 -8.203 -1.357 1 98.94 101 LEU B N 1
ATOM 1992 C CA . LEU B 1 101 ? -16.625 -8.68 -2.721 1 98.94 101 LEU B CA 1
ATOM 1993 C C . LEU B 1 101 ? -15.469 -9.68 -2.779 1 98.94 101 LEU B C 1
ATOM 1995 O O . LEU B 1 101 ? -15.57 -10.711 -3.451 1 98.94 101 LEU B O 1
ATOM 1999 N N . ALA B 1 102 ? -14.391 -9.336 -2.123 1 98.88 102 ALA B N 1
ATOM 2000 C CA . ALA B 1 102 ? -13.258 -10.258 -2.074 1 98.88 102 ALA B CA 1
ATOM 2001 C C . ALA B 1 102 ? -13.656 -11.578 -1.43 1 98.88 102 ALA B C 1
ATOM 2003 O O . ALA B 1 102 ? -13.258 -12.648 -1.897 1 98.88 102 ALA B O 1
ATOM 2004 N N . SER B 1 103 ? -14.43 -11.516 -0.362 1 98.88 103 SER B N 1
ATOM 2005 C CA . SER B 1 103 ? -14.906 -12.727 0.3 1 98.88 103 SER B CA 1
ATOM 2006 C C . SER B 1 103 ? -15.773 -13.562 -0.637 1 98.88 103 SER B C 1
ATOM 2008 O O . SER B 1 103 ? -15.594 -14.773 -0.735 1 98.88 103 SER B O 1
ATOM 2010 N N . ALA B 1 104 ? -16.688 -12.961 -1.272 1 98.56 104 ALA B N 1
ATOM 2011 C CA . ALA B 1 104 ? -17.547 -13.656 -2.23 1 98.56 104 ALA B CA 1
ATOM 2012 C C . ALA B 1 104 ? -16.719 -14.312 -3.33 1 98.56 104 ALA B C 1
ATOM 2014 O O . ALA B 1 104 ? -17.031 -15.43 -3.762 1 98.56 104 ALA B O 1
ATOM 2015 N N . ASN B 1 105 ? -15.734 -13.586 -3.793 1 98.75 105 ASN B N 1
ATOM 2016 C CA . ASN B 1 105 ? -14.875 -14.109 -4.848 1 98.75 105 ASN B CA 1
ATOM 2017 C C . ASN B 1 105 ? -14.102 -15.344 -4.387 1 98.75 105 ASN B C 1
ATOM 2019 O O . ASN B 1 105 ? -13.984 -16.312 -5.133 1 98.75 105 ASN B O 1
ATOM 2023 N N . VAL B 1 106 ? -13.562 -15.297 -3.16 1 98.5 106 VAL B N 1
ATOM 2024 C CA . VAL B 1 106 ? -12.867 -16.438 -2.586 1 98.5 106 VAL B CA 1
ATOM 2025 C C . VAL B 1 106 ? -13.828 -17.625 -2.461 1 98.5 106 VAL B C 1
ATOM 2027 O O . VAL B 1 106 ? -13.492 -18.75 -2.842 1 98.5 106 VAL B O 1
ATOM 2030 N N . LEU B 1 107 ? -14.992 -17.359 -1.964 1 97.94 107 LEU B N 1
ATOM 2031 C CA . LEU B 1 107 ? -15.977 -18.422 -1.784 1 97.94 107 LEU B CA 1
ATOM 2032 C C . LEU B 1 107 ? -16.359 -19.031 -3.125 1 97.94 107 LEU B C 1
ATOM 2034 O O . LEU B 1 107 ? -16.5 -20.266 -3.238 1 97.94 107 LEU B O 1
ATOM 2038 N N . LEU B 1 108 ? -16.562 -18.203 -4.086 1 97.5 108 LEU B N 1
ATOM 2039 C CA . LEU B 1 108 ? -16.859 -18.672 -5.434 1 97.5 108 LEU B CA 1
ATOM 2040 C C . LEU B 1 108 ? -15.789 -19.625 -5.93 1 97.5 108 LEU B C 1
ATOM 2042 O O . LEU B 1 108 ? -16.094 -20.672 -6.516 1 97.5 108 LEU B O 1
ATOM 2046 N N . ARG B 1 109 ? -14.586 -19.328 -5.645 1 97.06 109 ARG B N 1
ATOM 2047 C CA . ARG B 1 109 ? -13.453 -20.062 -6.211 1 97.06 109 ARG B CA 1
ATOM 2048 C C . ARG B 1 109 ? -13.109 -21.281 -5.363 1 97.06 109 ARG B C 1
ATOM 2050 O O . ARG B 1 109 ? -12.398 -22.188 -5.824 1 97.06 109 ARG B O 1
ATOM 2057 N N . MET B 1 110 ? -13.484 -21.297 -4.133 1 96.44 110 MET B N 1
ATOM 2058 C CA . MET B 1 110 ? -13.336 -22.5 -3.316 1 96.44 110 MET B CA 1
ATOM 2059 C C . MET B 1 110 ? -14.148 -23.641 -3.889 1 96.44 110 MET B C 1
ATOM 2061 O O . MET B 1 110 ? -13.766 -24.812 -3.762 1 96.44 110 MET B O 1
ATOM 2065 N N . ASP B 1 111 ? -15.219 -23.266 -4.531 1 93.38 111 ASP B N 1
ATOM 2066 C CA . ASP B 1 111 ? -16.062 -24.266 -5.176 1 93.38 111 ASP B CA 1
ATOM 2067 C C . ASP B 1 111 ? -15.5 -24.672 -6.531 1 93.38 111 ASP B C 1
ATOM 2069 O O . ASP B 1 111 ? -15.492 -25.859 -6.867 1 93.38 111 ASP B O 1
ATOM 2073 N N . ASP B 1 112 ? -15.07 -23.656 -7.305 1 94 112 ASP B N 1
ATOM 2074 C CA . ASP B 1 112 ? -14.477 -23.859 -8.625 1 94 112 ASP B CA 1
ATOM 2075 C C . ASP B 1 112 ? -13.359 -22.844 -8.883 1 94 112 ASP B C 1
ATOM 2077 O O . ASP B 1 112 ? -13.609 -21.734 -9.359 1 94 112 ASP B O 1
ATOM 2081 N N . MET B 1 113 ? -12.164 -23.312 -8.75 1 89.25 113 MET B N 1
ATOM 2082 C CA . MET B 1 113 ? -11.008 -22.422 -8.828 1 89.25 113 MET B CA 1
ATOM 2083 C C . MET B 1 113 ? -10.883 -21.812 -10.227 1 89.25 113 MET B C 1
ATOM 2085 O O . MET B 1 113 ? -10.297 -20.734 -10.391 1 89.25 113 MET B O 1
ATOM 2089 N N . LEU B 1 114 ? -11.562 -22.5 -11.164 1 87.5 114 LEU B N 1
ATOM 2090 C CA . LEU B 1 114 ? -11.461 -22.016 -12.539 1 87.5 114 LEU B CA 1
ATOM 2091 C C . LEU B 1 114 ? -12.672 -21.156 -12.898 1 87.5 114 LEU B C 1
ATOM 2093 O O . LEU B 1 114 ? -12.75 -20.625 -14.016 1 87.5 114 LEU B O 1
ATOM 2097 N N . GLY B 1 115 ? -13.57 -20.969 -11.969 1 84.19 115 GLY B N 1
ATOM 2098 C CA . GLY B 1 115 ? -14.766 -20.172 -12.164 1 84.19 115 GLY B CA 1
ATOM 2099 C C . GLY B 1 115 ? -14.492 -18.672 -12.172 1 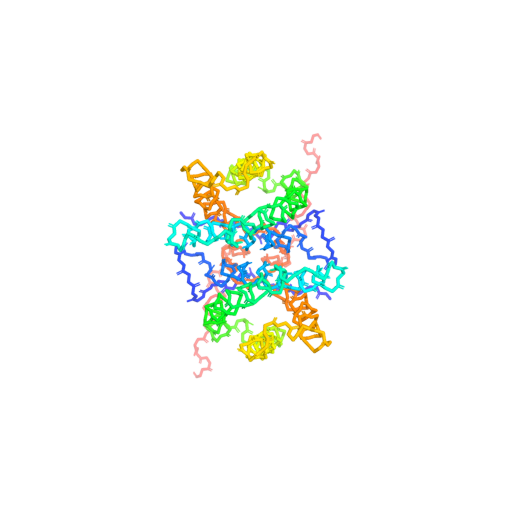84.19 115 GLY B C 1
ATOM 2100 O O . GLY B 1 115 ? -15.102 -17.922 -11.406 1 84.19 115 GLY B O 1
ATOM 2101 N N . ILE B 1 116 ? -13.664 -18.219 -13.047 1 91.81 116 ILE B N 1
ATOM 2102 C CA . ILE B 1 116 ? -13.219 -16.828 -13.094 1 91.81 116 ILE B CA 1
ATOM 2103 C C . ILE B 1 116 ? -14.109 -16.031 -14.039 1 91.81 116 ILE B C 1
ATOM 2105 O O . ILE B 1 116 ? -14.508 -14.898 -13.727 1 91.81 116 ILE B O 1
ATOM 2109 N N . LEU B 1 117 ? -14.477 -16.703 -15.172 1 95 117 LEU B N 1
ATOM 2110 C CA . LEU B 1 117 ? -15.25 -15.945 -16.156 1 95 117 LEU B CA 1
ATOM 2111 C C . LEU B 1 117 ? -16.719 -16.359 -16.125 1 95 117 LEU B C 1
ATOM 2113 O O . LEU B 1 117 ? -17.031 -17.562 -16.047 1 95 117 LEU B O 1
ATOM 2117 N N . PRO B 1 118 ? -17.594 -15.375 -16.094 1 96.31 118 PRO B N 1
ATOM 2118 C CA . PRO B 1 118 ? -17.359 -13.93 -16.062 1 96.31 118 PRO B CA 1
ATOM 2119 C C . PRO B 1 118 ? -17.438 -13.352 -14.648 1 96.31 118 PRO B C 1
ATOM 2121 O O . PRO B 1 118 ? -16.953 -12.25 -14.391 1 96.31 118 PRO B O 1
ATOM 2124 N N . LEU B 1 119 ? -17.969 -14.164 -13.805 1 96.94 119 LEU B N 1
ATOM 2125 C CA . LEU B 1 119 ? -18.375 -13.617 -12.508 1 96.94 119 LEU B CA 1
ATOM 2126 C C . LEU B 1 119 ? -17.141 -13.289 -11.656 1 96.94 119 LEU B C 1
ATOM 2128 O O . LEU B 1 119 ? -17.078 -12.211 -11.062 1 96.94 119 LEU B O 1
ATOM 2132 N N . GLY B 1 120 ? -16.188 -14.172 -11.547 1 98.19 120 GLY B N 1
ATOM 2133 C CA . GLY B 1 120 ? -14.977 -13.922 -10.773 1 98.19 120 GLY B CA 1
ATOM 2134 C C . GLY B 1 120 ? -14.234 -12.68 -11.219 1 98.19 120 GLY B C 1
ATOM 2135 O O . GLY B 1 120 ? -13.82 -11.867 -10.391 1 98.19 120 GLY B O 1
ATOM 2136 N N . LEU B 1 121 ? -14.117 -12.562 -12.523 1 98.62 121 LEU B N 1
ATOM 2137 C CA . LEU B 1 121 ? -13.469 -11.375 -13.07 1 98.62 121 LEU B CA 1
ATOM 2138 C C . LEU B 1 121 ? -14.281 -10.117 -12.766 1 98.62 121 LEU B C 1
ATOM 2140 O O . LEU B 1 121 ? -13.719 -9.078 -12.43 1 98.62 121 LEU B O 1
ATOM 2144 N N . GLY B 1 122 ? -15.57 -10.258 -12.953 1 98.62 122 GLY B N 1
ATOM 2145 C CA . GLY B 1 122 ? -16.422 -9.133 -12.594 1 98.62 122 GLY B CA 1
ATOM 2146 C C . GLY B 1 122 ? -16.25 -8.688 -11.156 1 98.62 122 GLY B C 1
ATOM 2147 O O . GLY B 1 122 ? -16.172 -7.492 -10.867 1 98.62 122 GLY B O 1
ATOM 2148 N N . LEU B 1 123 ? -16.234 -9.625 -10.234 1 98.75 123 LEU B N 1
ATOM 2149 C CA . LEU B 1 123 ? -16.016 -9.328 -8.828 1 98.75 123 LEU B CA 1
ATOM 2150 C C . LEU B 1 123 ? -14.656 -8.664 -8.609 1 98.75 123 LEU B C 1
ATOM 2152 O O . LEU B 1 123 ? -14.539 -7.703 -7.844 1 98.75 123 LEU B O 1
ATOM 2156 N N . SER B 1 124 ? -13.617 -9.125 -9.297 1 98.88 124 SER B N 1
ATOM 2157 C CA . SER B 1 124 ? -12.289 -8.539 -9.18 1 98.88 124 SER B CA 1
ATOM 2158 C C . SER B 1 124 ? -12.258 -7.129 -9.758 1 98.88 124 SER B C 1
ATOM 2160 O O . SER B 1 124 ? -11.594 -6.246 -9.203 1 98.88 124 SER B O 1
ATOM 2162 N N . MET B 1 125 ? -12.945 -6.949 -10.828 1 98.88 125 MET B N 1
ATOM 2163 C CA . MET B 1 125 ? -13.008 -5.617 -11.422 1 98.88 125 MET B CA 1
ATOM 2164 C C . MET B 1 125 ? -13.711 -4.637 -10.492 1 98.88 125 MET B C 1
ATOM 2166 O O . MET B 1 125 ? -13.258 -3.51 -10.305 1 98.88 125 MET B O 1
ATOM 2170 N N . ALA B 1 126 ? -14.812 -5.043 -9.945 1 98.94 126 ALA B N 1
ATOM 2171 C CA . ALA B 1 126 ? -15.523 -4.207 -8.977 1 98.94 126 ALA B CA 1
ATOM 2172 C C . ALA B 1 126 ? -14.648 -3.902 -7.77 1 98.94 126 ALA B C 1
ATOM 2174 O O . ALA B 1 126 ? -14.594 -2.762 -7.301 1 98.94 126 ALA B O 1
ATOM 2175 N N . THR B 1 127 ? -13.977 -4.895 -7.258 1 98.94 127 THR B N 1
ATOM 2176 C CA . THR B 1 127 ? -13.07 -4.727 -6.129 1 98.94 127 THR B CA 1
ATOM 2177 C C . THR B 1 127 ? -11.977 -3.709 -6.461 1 98.94 127 THR B C 1
ATOM 2179 O O . THR B 1 127 ? -11.734 -2.781 -5.688 1 98.94 127 THR B O 1
ATOM 2182 N N . GLY B 1 128 ? -11.375 -3.891 -7.637 1 98.81 128 GLY B N 1
ATOM 2183 C CA . GLY B 1 128 ? -10.336 -2.967 -8.055 1 98.81 128 GLY B CA 1
ATOM 2184 C C . GLY B 1 128 ? -10.828 -1.541 -8.203 1 98.81 128 GLY B C 1
ATOM 2185 O O . GLY B 1 128 ? -10.164 -0.598 -7.77 1 98.81 128 GLY B O 1
ATOM 2186 N N . ALA B 1 129 ? -11.969 -1.366 -8.797 1 98.81 129 ALA B N 1
ATOM 2187 C CA . ALA B 1 129 ? -12.555 -0.04 -8.992 1 98.81 129 ALA B CA 1
ATOM 2188 C C . ALA B 1 129 ? -12.859 0.621 -7.648 1 98.81 129 ALA B C 1
ATOM 2190 O O . ALA B 1 129 ? -12.523 1.789 -7.434 1 98.81 129 ALA B O 1
ATOM 2191 N N . LEU B 1 130 ? -13.43 -0.107 -6.762 1 98.88 130 LEU B N 1
ATOM 2192 C CA . LEU B 1 130 ? -13.773 0.432 -5.449 1 98.88 130 LEU B CA 1
ATOM 2193 C C . LEU B 1 130 ? -12.523 0.731 -4.637 1 98.88 130 LEU B C 1
ATOM 2195 O O . LEU B 1 130 ? -12.492 1.69 -3.861 1 98.88 130 LEU B O 1
ATOM 2199 N N . LEU B 1 131 ? -11.492 -0.062 -4.797 1 98.69 131 LEU B N 1
ATOM 2200 C CA . LEU B 1 131 ? -10.219 0.229 -4.148 1 98.69 131 LEU B CA 1
ATOM 2201 C C . LEU B 1 131 ? -9.656 1.561 -4.633 1 98.69 131 LEU B C 1
ATOM 2203 O O . LEU B 1 131 ? -9.102 2.328 -3.846 1 98.69 131 LEU B O 1
ATOM 2207 N N . GLY B 1 132 ? -9.773 1.789 -5.914 1 98 132 GLY B N 1
ATOM 2208 C CA . GLY B 1 132 ? -9.344 3.078 -6.438 1 98 132 GLY B CA 1
ATOM 2209 C C . GLY B 1 132 ? -10.078 4.25 -5.812 1 98 132 GLY B C 1
ATOM 2210 O O . GLY B 1 132 ? -9.453 5.223 -5.387 1 98 132 GLY B O 1
ATOM 2211 N N . VAL B 1 133 ? -11.367 4.121 -5.707 1 98.31 133 VAL B N 1
ATOM 2212 C CA . VAL B 1 133 ? -12.188 5.172 -5.117 1 98.31 133 VAL B CA 1
ATOM 2213 C C . VAL B 1 133 ? -11.859 5.324 -3.637 1 98.31 133 VAL B C 1
ATOM 2215 O O . VAL B 1 133 ? -11.633 6.438 -3.154 1 98.31 133 VAL B O 1
ATOM 2218 N N . SER B 1 134 ? -11.812 4.191 -2.984 1 98.5 134 SER B N 1
ATOM 2219 C CA . SER B 1 134 ? -11.539 4.23 -1.551 1 98.5 134 SER B CA 1
ATOM 2220 C C . SER B 1 134 ? -10.133 4.75 -1.268 1 98.5 134 SER B C 1
ATOM 2222 O O . SER B 1 134 ? -9.922 5.484 -0.3 1 98.5 134 SER B O 1
ATOM 2224 N N . GLY B 1 135 ? -9.195 4.344 -2.1 1 97 135 GLY B N 1
ATOM 2225 C CA . GLY B 1 135 ? -7.84 4.852 -1.959 1 97 135 GLY B CA 1
ATOM 2226 C C . GLY B 1 135 ? -7.746 6.355 -2.131 1 97 135 GLY B C 1
ATOM 2227 O O . GLY B 1 135 ? -7 7.023 -1.411 1 97 135 GLY B O 1
ATOM 2228 N N . TRP B 1 136 ? -8.516 6.863 -3.037 1 97.56 136 TRP B N 1
ATOM 2229 C CA . TRP B 1 136 ? -8.578 8.305 -3.236 1 97.56 136 TRP B CA 1
ATOM 2230 C C . TRP B 1 136 ? -9.133 9 -1.996 1 97.56 136 TRP B C 1
ATOM 2232 O O . TRP B 1 136 ? -8.562 9.992 -1.527 1 97.56 136 TRP B O 1
ATOM 2242 N N . LEU B 1 137 ? -10.18 8.492 -1.504 1 97.81 137 LEU B N 1
ATOM 2243 C CA . LEU B 1 137 ? -10.781 9.062 -0.306 1 97.81 137 LEU B CA 1
ATOM 2244 C C . LEU B 1 137 ? -9.812 9 0.873 1 97.81 137 LEU B C 1
ATOM 2246 O O . LEU B 1 137 ? -9.703 9.961 1.642 1 97.81 137 LEU B O 1
ATOM 2250 N N . GLY B 1 138 ? -9.164 7.875 1.014 1 97.56 138 GLY B N 1
ATOM 2251 C CA . GLY B 1 138 ? -8.188 7.746 2.08 1 97.56 138 GLY B CA 1
ATOM 2252 C C . GLY B 1 138 ? -7.059 8.758 1.978 1 97.56 138 GLY B C 1
ATOM 2253 O O . GLY B 1 138 ? -6.629 9.32 2.986 1 97.56 138 GLY B O 1
ATOM 2254 N N . GLY B 1 139 ? -6.559 8.906 0.772 1 96.75 139 GLY B N 1
ATOM 2255 C CA . GLY B 1 139 ? -5.574 9.953 0.543 1 96.75 139 GLY B CA 1
ATOM 2256 C C . GLY B 1 139 ? -6.074 11.336 0.909 1 96.75 139 GLY B C 1
ATOM 2257 O O . GLY B 1 139 ? -5.344 12.125 1.509 1 96.75 139 GLY B O 1
ATOM 2258 N N . GLU B 1 140 ? -7.289 11.648 0.56 1 96.81 140 GLU B N 1
ATOM 2259 C CA . GLU B 1 140 ? -7.898 12.922 0.926 1 96.81 140 GLU B CA 1
ATOM 2260 C C . GLU B 1 140 ? -7.918 13.109 2.439 1 96.81 140 GLU B C 1
ATOM 2262 O O . GLU B 1 140 ? -7.59 14.188 2.941 1 96.81 140 GLU B O 1
ATOM 2267 N N . LEU B 1 141 ? -8.281 12.109 3.094 1 97.69 141 LEU B N 1
ATOM 2268 C CA . LEU B 1 141 ? -8.359 12.164 4.551 1 97.69 141 LEU B CA 1
ATOM 2269 C C . LEU B 1 141 ? -6.996 12.492 5.152 1 97.69 141 LEU B C 1
ATOM 2271 O O . LEU B 1 141 ? -6.891 13.344 6.039 1 97.69 141 LEU B O 1
ATOM 2275 N N . THR B 1 142 ? -5.984 11.898 4.656 1 97.25 142 THR B N 1
ATOM 2276 C CA . THR B 1 142 ? -4.652 12.086 5.215 1 97.25 142 THR B CA 1
ATOM 2277 C C . THR B 1 142 ? -4.039 13.398 4.73 1 97.25 142 THR B C 1
ATOM 2279 O O . THR B 1 142 ? -3.65 14.242 5.543 1 97.25 142 THR B O 1
ATOM 2282 N N . PHE B 1 143 ? -4.105 13.688 3.455 1 96.62 143 PHE B N 1
ATOM 2283 C CA . PHE B 1 143 ? -3.254 14.727 2.883 1 96.62 143 PHE B CA 1
ATOM 2284 C C . PHE B 1 143 ? -3.98 16.062 2.848 1 96.62 143 PHE B C 1
ATOM 2286 O O . PHE B 1 143 ? -3.344 17.125 2.828 1 96.62 143 PHE B O 1
ATOM 2293 N N . ARG B 1 144 ? -5.258 16 2.912 1 95.88 144 ARG B N 1
ATOM 2294 C CA . ARG B 1 144 ? -5.992 17.266 2.873 1 95.88 144 ARG B CA 1
ATOM 2295 C C . ARG B 1 144 ? -6.648 17.562 4.215 1 95.88 144 ARG B C 1
ATOM 2297 O O . ARG B 1 144 ? -6.824 18.719 4.586 1 95.88 144 ARG B O 1
ATOM 2304 N N . HIS B 1 145 ? -6.973 16.5 4.918 1 96.19 145 HIS B N 1
ATOM 2305 C CA . HIS B 1 145 ? -7.684 16.734 6.172 1 96.19 145 HIS B CA 1
ATOM 2306 C C . HIS B 1 145 ? -6.801 16.406 7.375 1 96.19 145 HIS B C 1
ATOM 2308 O O . HIS B 1 145 ? -7.23 16.547 8.523 1 96.19 145 HIS B O 1
ATOM 2314 N N . GLY B 1 146 ? -5.648 15.922 7.133 1 96.38 146 GLY B N 1
ATOM 2315 C CA . GLY B 1 146 ? -4.641 15.781 8.172 1 96.38 146 GLY B CA 1
ATOM 2316 C C . GLY B 1 146 ? -4.93 14.641 9.125 1 96.38 146 GLY B C 1
ATOM 2317 O O . GLY B 1 146 ? -4.473 14.648 10.273 1 96.38 146 GLY B O 1
ATOM 2318 N N . ILE B 1 147 ? -5.777 13.68 8.695 1 97.56 147 ILE B N 1
ATOM 2319 C CA . ILE B 1 147 ? -6.055 12.523 9.531 1 97.56 147 ILE B CA 1
ATOM 2320 C C . ILE B 1 147 ? -4.785 11.695 9.719 1 97.56 147 ILE B C 1
ATOM 2322 O O . ILE B 1 147 ? -4.102 11.375 8.742 1 97.56 147 ILE B O 1
ATOM 2326 N N . GLY B 1 148 ? -4.441 11.375 10.961 1 97 148 GLY B N 1
ATOM 2327 C CA . GLY B 1 148 ? -3.271 10.562 11.266 1 97 148 GLY B CA 1
ATOM 2328 C C . GLY B 1 148 ? -1.997 11.375 11.383 1 97 148 GLY B C 1
ATOM 2329 O O . GLY B 1 148 ? -0.979 10.883 11.867 1 97 148 GLY B O 1
ATOM 2330 N N . VAL B 1 149 ? -2.047 12.617 10.977 1 96.69 149 VAL B N 1
ATOM 2331 C CA . VAL B 1 149 ? -0.886 13.5 10.984 1 96.69 149 VAL B CA 1
ATOM 2332 C C . VAL B 1 149 ? -0.689 14.086 12.383 1 96.69 149 VAL B C 1
ATOM 2334 O O . VAL B 1 149 ? -1.661 14.414 13.07 1 96.69 149 VAL B O 1
ATOM 2337 N N . SER B 1 150 ? 0.515 14.203 12.711 1 95.06 150 SER B N 1
ATOM 2338 C CA . SER B 1 150 ? 0.877 14.695 14.031 1 95.06 150 SER B CA 1
ATOM 2339 C C . SER B 1 150 ? 0.203 16.031 14.328 1 95.06 150 SER B C 1
ATOM 2341 O O . SER B 1 150 ? 0.117 16.891 13.453 1 95.06 150 SER B O 1
ATOM 2343 N N . GLU B 1 151 ? -0.169 16.203 15.539 1 92.94 151 GLU B N 1
ATOM 2344 C CA . GLU B 1 151 ? -0.767 17.453 16 1 92.94 151 GLU B CA 1
ATOM 2345 C C . GLU B 1 151 ? 0.262 18.578 16.031 1 92.94 151 GLU B C 1
ATOM 2347 O O . GLU B 1 151 ? -0.097 19.75 16.156 1 92.94 151 GLU B O 1
ATOM 2352 N N . ARG B 1 152 ? 1.478 18.219 15.805 1 90.69 152 ARG B N 1
ATOM 2353 C CA . ARG B 1 152 ? 2.549 19.219 15.828 1 90.69 152 ARG B CA 1
ATOM 2354 C C . ARG B 1 152 ? 2.732 19.844 14.453 1 90.69 152 ARG B C 1
ATOM 2356 O O . ARG B 1 152 ? 3.506 20.797 14.297 1 90.69 152 ARG B O 1
ATOM 2363 N N . ILE B 1 153 ? 2.148 19.328 13.531 1 90.12 153 ILE B N 1
ATOM 2364 C CA . ILE B 1 153 ? 2.037 20 12.234 1 90.12 153 ILE B CA 1
ATOM 2365 C C . ILE B 1 153 ? 0.95 21.062 12.305 1 90.12 153 ILE B C 1
ATOM 2367 O O . ILE B 1 153 ? -0.234 20.75 12.445 1 90.12 153 ILE B O 1
ATOM 2371 N N . GLY B 1 154 ? 1.264 22.344 12.133 1 82.25 154 GLY B N 1
ATOM 2372 C CA . GLY B 1 154 ? 0.363 23.469 12.344 1 82.25 154 GLY B CA 1
ATOM 2373 C C . GLY B 1 154 ? 0.455 24.047 13.742 1 82.25 154 GLY B C 1
ATOM 2374 O O . GLY B 1 154 ? 0.004 25.172 13.984 1 82.25 154 GLY B O 1
ATOM 2375 N N . GLY B 1 155 ? 0.74 23.344 14.82 1 64.31 155 GLY B N 1
ATOM 2376 C CA . GLY B 1 155 ? 0.673 23.75 16.219 1 64.31 155 GLY B CA 1
ATOM 2377 C C . GLY B 1 155 ? 1.729 24.781 16.594 1 64.31 155 GLY B C 1
ATOM 2378 O O . GLY B 1 155 ? 2.904 24.438 16.75 1 64.31 155 GLY B O 1
ATOM 2379 N N . VAL B 1 156 ? 1.764 25.969 15.891 1 54.16 156 VAL B N 1
ATOM 2380 C CA . VAL B 1 156 ? 2.512 27.016 16.562 1 54.16 156 VAL B CA 1
ATOM 2381 C C . VAL B 1 156 ? 2.088 27.094 18.031 1 54.16 156 VAL B C 1
ATOM 2383 O O . VAL B 1 156 ? 1.022 26.594 18.406 1 54.16 156 VAL B O 1
ATOM 2386 N N . ASP B 1 157 ? 2.938 27.703 19.031 1 49.59 157 ASP B N 1
ATOM 2387 C CA . ASP B 1 157 ? 2.564 28.141 20.375 1 49.59 157 ASP B CA 1
ATOM 2388 C C . ASP B 1 157 ? 1.167 28.766 20.375 1 49.59 157 ASP B C 1
ATOM 2390 O O . ASP B 1 157 ? 1.018 29.969 20.188 1 49.59 157 ASP B O 1
ATOM 2394 N N . ALA B 1 158 ? 0.146 28.234 19.891 1 44.59 158 ALA B N 1
ATOM 2395 C CA . ALA B 1 158 ? -1.188 28.781 20.141 1 44.59 158 ALA B CA 1
ATOM 2396 C C . ALA B 1 158 ? -1.248 29.484 21.5 1 44.59 158 ALA B C 1
ATOM 2398 O O . ALA B 1 158 ? -0.745 28.969 22.5 1 44.59 158 ALA B O 1
ATOM 2399 N N . PRO B 1 159 ? -1.409 30.766 21.547 1 40.69 159 PRO B N 1
ATOM 2400 C CA . PRO B 1 159 ? -1.454 31.391 22.875 1 40.69 159 PRO B CA 1
ATOM 2401 C C . PRO B 1 159 ? -2.25 30.562 23.891 1 40.69 159 PRO B C 1
ATOM 2403 O O . PRO B 1 159 ? -3.197 29.859 23.5 1 40.69 159 PRO B O 1
ATOM 2406 N N . GLU B 1 160 ? -1.755 30.25 25.172 1 38.72 160 GLU B N 1
ATOM 2407 C CA . GLU B 1 160 ? -2.344 29.609 26.344 1 38.72 160 GLU B CA 1
ATOM 2408 C C . GLU B 1 160 ? -3.857 29.797 26.375 1 38.72 160 GLU B C 1
ATOM 2410 O O . GLU B 1 160 ? -4.586 28.922 26.859 1 38.72 160 GLU B O 1
ATOM 2415 N N . ALA B 1 161 ? -4.387 30.812 25.906 1 40.66 161 ALA B N 1
ATOM 2416 C CA . ALA B 1 161 ? -5.762 31.297 26.031 1 40.66 161 ALA B CA 1
ATOM 2417 C C . ALA B 1 161 ? -6.727 30.406 25.25 1 40.66 161 ALA B C 1
ATOM 2419 O O . ALA B 1 161 ? -7.891 30.266 25.625 1 40.66 161 ALA B O 1
ATOM 2420 N N . GLN B 1 162 ? -6.527 29.859 24.156 1 38.91 162 GLN B N 1
ATOM 2421 C CA . GLN B 1 162 ? -7.516 29.125 23.391 1 38.91 162 GLN B CA 1
ATOM 2422 C C . GLN B 1 162 ? -7.613 27.672 23.859 1 38.91 162 GLN B C 1
ATOM 2424 O O . GLN B 1 162 ? -8.492 26.922 23.422 1 38.91 162 GLN B O 1
ATOM 2429 N N . GLN B 1 163 ? -6.68 27.109 24.438 1 40.16 163 GLN B N 1
ATOM 2430 C CA . GLN B 1 163 ? -6.828 25.828 25.109 1 40.16 163 GLN B CA 1
ATOM 2431 C C . GLN B 1 163 ? -7.738 25.953 26.328 1 40.16 163 GLN B C 1
ATOM 2433 O O . GLN B 1 163 ? -8.148 24.938 26.922 1 40.16 163 GLN B O 1
ATOM 2438 N N . ARG B 1 164 ? -7.832 27.125 27.094 1 37.03 164 ARG B N 1
ATOM 2439 C CA . ARG B 1 164 ? -8.664 27.344 28.266 1 37.03 164 ARG B CA 1
ATOM 2440 C C . ARG B 1 164 ? -10.094 27.703 27.875 1 37.03 164 ARG B C 1
ATOM 2442 O O . ARG B 1 164 ? -10.461 28.875 27.859 1 37.03 164 ARG B O 1
ATOM 2449 N N . ALA B 1 165 ? -10.719 27.281 26.828 1 41.06 165 ALA B N 1
ATOM 2450 C CA . ALA B 1 165 ? -12.156 27.531 26.719 1 41.06 165 ALA B CA 1
ATOM 2451 C C . ALA B 1 165 ? -12.867 27.203 28.031 1 41.06 165 ALA B C 1
ATOM 2453 O O . ALA B 1 165 ? -12.648 26.141 28.609 1 41.06 165 ALA B O 1
ATOM 2454 N N . PRO B 1 166 ? -13.594 28.125 28.562 1 37.62 166 PRO B N 1
ATOM 2455 C CA . PRO B 1 166 ? -14.203 28.234 29.891 1 37.62 166 PRO B CA 1
ATOM 2456 C C . PRO B 1 166 ? -15.156 27.078 30.188 1 37.62 166 PRO B C 1
ATOM 2458 O O . PRO B 1 166 ? -15.961 26.703 29.328 1 37.62 166 PRO B O 1
ATOM 2461 N N . ALA B 1 167 ? -14.805 25.984 30.953 1 44.09 167 ALA B N 1
ATOM 2462 C CA . ALA B 1 167 ? -15.781 25.141 31.641 1 44.09 167 ALA B CA 1
ATOM 2463 C C . ALA B 1 167 ? -16.969 25.969 32.125 1 44.09 167 ALA B C 1
ATOM 2465 O O . ALA B 1 167 ? -17.953 25.406 32.625 1 44.09 167 ALA B O 1
ATOM 2466 N N . GLN B 1 168 ? -16.828 27.219 32.375 1 31.5 168 GLN B N 1
ATOM 2467 C CA . GLN B 1 168 ? -17.797 27.781 33.312 1 31.5 168 GLN B CA 1
ATOM 2468 C C . GLN B 1 168 ? -19.172 27.906 32.656 1 31.5 168 GLN B C 1
ATOM 2470 O O . GLN B 1 168 ? -20.156 28.25 33.344 1 31.5 168 GLN B O 1
ATOM 2475 N N . GLN B 1 169 ? -19.328 28.156 31.359 1 29.88 169 GLN B N 1
ATOM 2476 C CA . GLN B 1 169 ? -20.688 28.688 31.25 1 29.88 169 GLN B CA 1
ATOM 2477 C C . GLN B 1 169 ? -21.719 27.562 31.391 1 29.88 169 GLN B C 1
ATOM 2479 O O . GLN B 1 169 ? -22.109 26.938 30.406 1 29.88 169 GLN B O 1
ATOM 2484 N N . ARG B 1 170 ? -21.391 26.297 32.156 1 24.89 170 ARG B N 1
ATOM 2485 C CA . ARG B 1 170 ? -22.594 25.906 32.875 1 24.89 170 ARG B CA 1
ATOM 2486 C C . ARG B 1 170 ? -22.719 26.641 34.188 1 24.89 170 ARG B C 1
ATOM 2488 O O . ARG B 1 170 ? -21.703 27 34.812 1 24.89 170 ARG B O 1
#

Radius of gyration: 21.98 Å; Cα contacts (8 Å, |Δi|>4): 546; chains: 2; bounding box: 43×72×55 Å

Secondary structure (DSSP, 8-state):
----BSS----SSEETTEEHHHHHHHHHHHHHHHHHHHHHHHHHH--HHHHHHHHHHHHHHHHHHHHHHHHHHHHHHH-HHHHH-HHH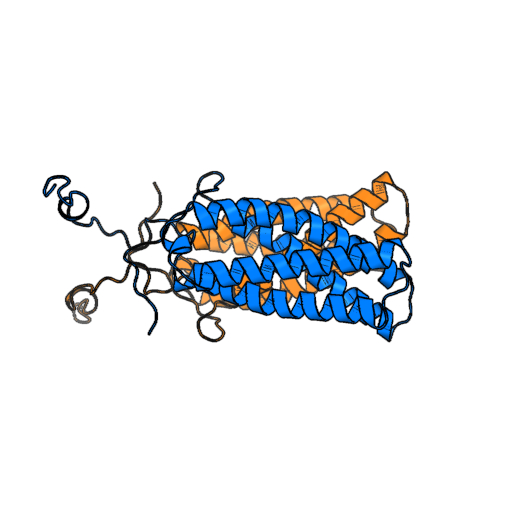HHHHHHHHHHHHHHHHHHHHHHH-TTTIIIIIHHHHHHHHHHHHHHHHHHHHHHHTT-TTS-TTBS-----GGGG---S---/----BSS----SSEETTEEHHHHHHHHHHHHHHHHHHHHHHHHHH--HHHHHHHHHHHHHHHHHHHHHHHHHHHHHHH-HHHHH-HHHHHHHHHHHHHHHHHHHHHHHHHH-TTTIIIIIHHHHHHHHHHHHHHHHHHHHHHHTT-TTS-TTBS-----GGGS---S---